Protein AF-A0A969XWT9-F1 (afdb_monomer_lite)

Foldseek 3Di:
DDDDDDDDDDDDDDDPPPPQPADDWDKDWDDDDQWIKMWIWGDDPQKTKIKIWGAGPDADQAQLRFFWKKFWAFPDFDWAWAFKFAPDPKAKAQFDPPLGQDPRRTPQLQKFKAQCCQPPDVGGRIMIGSACVVVVWWLVRTHDDDCRDPPSISHGSAQTETEQNHPQPHPNPHNPHMYMYTMMMTIIGGHDRPDDCVSIHLMWIGGPPDTDHD

Radius of gyration: 22.23 Å; chains: 1; bounding box: 66×71×57 Å

pLDDT: mean 83.67, std 17.85, range [28.94, 98.69]

Sequence (214 aa):
MRKLTVCMLAGTLGVLIAAGMAQADLSWSFAQDTLAARATFGIEGTMLRVTLTNTSSFPVVRPEEVLTGVYFQMPNVTLTPVRAVLAGESFVWFPKVGTGVDSSGQIGGEYAYRSDLSGAFGDPSHGISAVGMNNWFGPTDRFPGGDLQPPASPNGIGYGLISYSDNTGNAQVSGKVPLVQNSVTFYLDGMPQGYDLSGILGVKFNYTSDICPY

Structure (mmCIF, N/CA/C/O backbone):
data_AF-A0A969XWT9-F1
#
_entry.id   AF-A0A969XWT9-F1
#
loop_
_atom_site.group_PDB
_atom_site.id
_atom_site.type_symbol
_atom_site.label_atom_id
_atom_site.label_alt_id
_atom_site.label_comp_id
_atom_site.label_asym_id
_atom_site.label_entity_id
_atom_site.label_seq_id
_atom_site.pdbx_PDB_ins_code
_atom_site.Cartn_x
_atom_site.Cartn_y
_atom_site.Cartn_z
_atom_site.occupancy
_atom_site.B_iso_or_equiv
_atom_site.auth_seq_id
_atom_site.auth_comp_id
_atom_site.auth_asym_id
_atom_site.auth_atom_id
_atom_site.pdbx_PDB_model_num
ATOM 1 N N . MET A 1 1 ? -50.070 -55.413 36.559 1.00 37.06 1 MET A N 1
ATOM 2 C CA . MET A 1 1 ? -48.846 -55.360 35.726 1.00 37.06 1 MET A CA 1
ATOM 3 C C . MET A 1 1 ? -48.706 -53.947 35.163 1.00 37.06 1 MET A C 1
ATOM 5 O O . MET A 1 1 ? -49.723 -53.353 34.845 1.00 37.06 1 MET A O 1
ATOM 9 N N . ARG A 1 2 ? -47.466 -53.429 35.140 1.00 39.28 2 ARG A N 1
ATOM 10 C CA . ARG A 1 2 ? -46.944 -52.144 34.600 1.00 39.28 2 ARG A CA 1
ATOM 11 C C . ARG A 1 2 ? -47.705 -51.584 33.373 1.00 39.28 2 ARG A C 1
ATOM 13 O O . ARG A 1 2 ? -48.169 -52.373 32.562 1.00 39.28 2 ARG A O 1
ATOM 20 N N . LYS A 1 3 ? -47.765 -50.263 33.129 1.00 30.28 3 LYS A N 1
ATOM 21 C CA . LYS A 1 3 ? -46.622 -49.361 32.835 1.00 30.28 3 LYS A CA 1
ATOM 22 C C . LYS A 1 3 ? -46.910 -47.878 33.162 1.00 30.28 3 LYS A C 1
ATOM 24 O O . LYS A 1 3 ? -47.977 -47.376 32.836 1.00 30.28 3 LYS A O 1
ATOM 29 N N . LEU A 1 4 ? -45.910 -47.194 33.737 1.00 38.97 4 LEU A N 1
ATOM 30 C CA . LEU A 1 4 ? -45.763 -45.730 33.725 1.00 38.97 4 LEU A CA 1
ATOM 31 C C . LEU A 1 4 ? -45.376 -45.254 32.316 1.00 38.97 4 LEU A C 1
ATOM 33 O O . LEU A 1 4 ? -44.595 -45.925 31.638 1.00 38.97 4 LEU A O 1
ATOM 37 N N . THR A 1 5 ? -45.804 -44.055 31.922 1.00 34.12 5 THR A N 1
ATOM 38 C CA . THR A 1 5 ? -45.101 -43.247 30.912 1.00 34.12 5 THR A CA 1
ATOM 39 C C . THR A 1 5 ? -45.229 -41.768 31.277 1.00 34.12 5 THR A C 1
ATOM 41 O O . THR A 1 5 ? -46.324 -41.221 31.331 1.00 34.12 5 THR A O 1
ATOM 44 N N . VAL A 1 6 ? -44.079 -41.165 31.579 1.00 40.00 6 VAL A N 1
ATOM 45 C CA . VAL A 1 6 ? -43.840 -39.723 31.701 1.00 40.00 6 VAL A CA 1
ATOM 46 C C . VAL A 1 6 ? -43.397 -39.236 30.321 1.00 40.00 6 VAL A C 1
ATOM 48 O O . VAL A 1 6 ? -42.547 -39.886 29.716 1.00 40.00 6 VAL A O 1
ATOM 51 N N . CYS A 1 7 ? -43.904 -38.098 29.845 1.00 28.94 7 CYS A N 1
ATOM 52 C CA . CYS A 1 7 ? -43.308 -37.380 28.716 1.00 28.94 7 CYS A CA 1
ATOM 53 C C . CYS A 1 7 ? -42.996 -35.937 29.125 1.00 28.94 7 CYS A C 1
ATOM 55 O O . CYS A 1 7 ? -43.872 -35.189 29.553 1.00 28.94 7 CYS A O 1
ATOM 57 N N . MET A 1 8 ? -41.708 -35.609 29.025 1.00 34.69 8 MET A N 1
ATOM 58 C CA . MET A 1 8 ? -41.078 -34.322 29.310 1.00 34.69 8 MET A CA 1
ATOM 59 C C . MET A 1 8 ? -41.549 -33.235 28.333 1.00 34.69 8 MET A C 1
ATOM 61 O O . MET A 1 8 ? -41.634 -33.481 27.132 1.00 34.69 8 MET A O 1
ATOM 65 N N . LEU A 1 9 ? -41.761 -32.016 28.835 1.00 34.84 9 LEU A N 1
ATOM 66 C CA . LEU A 1 9 ? -41.787 -30.807 28.010 1.00 34.84 9 LEU A CA 1
ATOM 67 C C . LEU A 1 9 ? -40.332 -30.391 27.731 1.00 34.84 9 LEU A C 1
ATOM 69 O O . LEU A 1 9 ? -39.616 -29.994 28.648 1.00 34.84 9 LEU A O 1
ATOM 73 N N . ALA A 1 10 ? -39.884 -30.504 26.481 1.00 43.41 10 ALA A N 1
ATOM 74 C CA . ALA A 1 10 ? -38.594 -29.981 26.041 1.00 43.41 10 ALA A CA 1
ATOM 75 C C . ALA A 1 10 ? -38.730 -28.483 25.716 1.00 43.41 10 ALA A C 1
ATOM 77 O O . ALA A 1 10 ? -39.462 -28.110 24.802 1.00 43.41 10 ALA A O 1
ATOM 78 N N . GLY A 1 11 ? -38.036 -27.624 26.467 1.00 41.50 11 GLY A N 1
ATOM 79 C CA . GLY A 1 11 ? -37.880 -26.209 26.134 1.00 41.50 11 GLY A CA 1
ATOM 80 C C . GLY A 1 11 ? -36.807 -26.038 25.061 1.00 41.50 11 GLY A C 1
ATOM 81 O O . GLY A 1 11 ? -35.634 -26.309 25.306 1.00 41.50 11 GLY A O 1
ATOM 82 N N . THR A 1 12 ? -37.195 -25.604 23.864 1.00 44.59 12 THR A N 1
ATOM 83 C CA . THR A 1 12 ? -36.259 -25.242 22.794 1.00 44.59 12 THR A CA 1
ATOM 84 C C . THR A 1 12 ? -35.627 -23.883 23.088 1.00 44.59 12 THR A C 1
ATOM 86 O O . THR A 1 12 ? -36.302 -22.855 23.046 1.00 44.59 12 THR A O 1
ATOM 89 N N . LEU A 1 13 ? -34.323 -23.886 23.369 1.00 44.81 13 LEU A N 1
ATOM 90 C CA . LEU A 1 13 ? -33.475 -22.699 23.417 1.00 44.81 13 LEU A CA 1
ATOM 91 C C . LEU A 1 13 ? -33.293 -22.178 21.981 1.00 44.81 13 LEU A C 1
ATOM 93 O O . LEU A 1 13 ? -32.615 -22.806 21.170 1.00 44.81 13 LEU A O 1
ATOM 97 N N . GLY A 1 14 ? -33.945 -21.06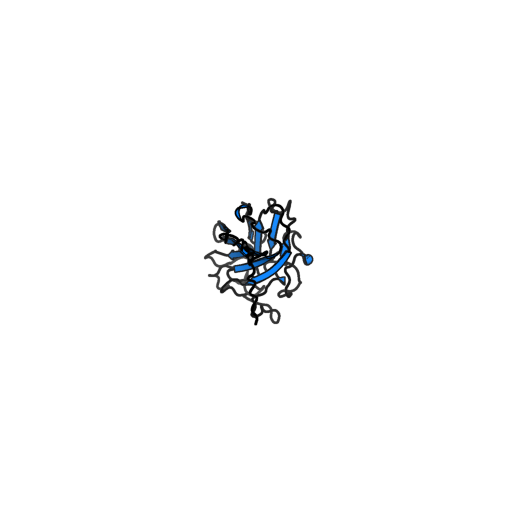5 21.644 1.00 42.47 14 GLY A N 1
ATOM 98 C CA . GLY A 1 14 ? -33.774 -20.404 20.353 1.00 42.47 14 GLY A CA 1
ATOM 99 C C . GLY A 1 14 ? -32.391 -19.764 20.262 1.00 42.47 14 GLY A C 1
ATOM 100 O O . GLY A 1 14 ? -32.116 -18.782 20.947 1.00 42.47 14 GLY A O 1
ATOM 101 N N . VAL A 1 15 ? -31.517 -20.314 19.420 1.00 52.47 15 VAL A N 1
ATOM 102 C CA . VAL A 1 15 ? -30.254 -19.671 19.042 1.00 52.47 15 VAL A CA 1
ATOM 103 C C . VAL A 1 15 ? -30.586 -18.532 18.076 1.00 52.47 15 VAL A C 1
ATOM 105 O O . VAL A 1 15 ? -30.972 -18.771 16.933 1.00 52.47 15 VAL A O 1
ATOM 108 N N . LEU A 1 16 ? -30.453 -17.287 18.536 1.00 43.22 16 LEU A N 1
ATOM 109 C CA . LEU A 1 16 ? -30.397 -16.111 17.668 1.00 43.22 16 LEU A CA 1
ATOM 110 C C . LEU A 1 16 ? -29.060 -16.144 16.922 1.00 43.22 16 LEU A C 1
ATOM 112 O O . LEU A 1 16 ? -28.032 -15.719 17.444 1.00 43.22 16 LEU A O 1
ATOM 116 N N . ILE A 1 17 ? -29.065 -16.673 15.701 1.00 51.84 17 ILE A N 1
ATOM 117 C CA . ILE A 1 17 ? -27.955 -16.475 14.770 1.00 51.84 17 ILE A CA 1
ATOM 118 C C . ILE A 1 17 ? -28.082 -15.034 14.274 1.00 51.84 17 ILE A C 1
ATOM 120 O O . ILE A 1 17 ? -28.906 -14.739 13.409 1.00 51.84 17 ILE A O 1
ATOM 124 N N . ALA A 1 18 ? -27.302 -14.119 14.851 1.00 51.22 18 ALA A N 1
ATOM 125 C CA . ALA A 1 18 ? -27.109 -12.799 14.270 1.00 51.22 18 ALA A CA 1
ATOM 126 C C . ALA A 1 18 ? -26.327 -12.982 12.963 1.00 51.22 18 ALA A C 1
ATOM 128 O O . ALA A 1 18 ? -25.100 -13.064 12.963 1.00 51.22 18 ALA A O 1
ATOM 129 N N . ALA A 1 19 ? -27.040 -13.110 11.845 1.00 51.56 19 ALA A N 1
ATOM 130 C CA . ALA A 1 19 ? -26.433 -12.976 10.532 1.00 51.56 19 ALA A CA 1
ATOM 131 C C . ALA A 1 19 ? -25.941 -11.527 10.416 1.00 51.56 19 ALA A C 1
ATOM 133 O O . ALA A 1 19 ? -26.744 -10.608 10.259 1.00 51.56 19 ALA A O 1
ATOM 134 N N . GLY A 1 20 ? -24.632 -11.311 10.571 1.00 55.66 20 GLY A N 1
ATOM 135 C CA . GLY A 1 20 ? -24.024 -10.023 10.258 1.00 55.66 20 GLY A CA 1
ATOM 136 C C . GLY A 1 20 ? -24.362 -9.679 8.811 1.00 55.66 20 GLY A C 1
ATOM 137 O O . GLY A 1 20 ? -24.128 -10.491 7.916 1.00 55.66 20 GLY A O 1
ATOM 138 N N . MET A 1 21 ? -24.982 -8.523 8.583 1.00 58.44 21 MET A N 1
ATOM 139 C CA . MET A 1 21 ? -25.271 -8.062 7.229 1.00 58.44 21 MET A CA 1
ATOM 140 C C . MET A 1 21 ? -23.938 -7.908 6.492 1.00 58.44 21 MET A C 1
ATOM 142 O O . MET A 1 21 ? -23.038 -7.232 6.985 1.00 58.44 21 MET A O 1
ATOM 146 N N . ALA A 1 22 ? -23.795 -8.565 5.340 1.00 68.62 22 ALA A N 1
ATOM 147 C CA . ALA A 1 22 ? -22.627 -8.384 4.491 1.00 68.62 22 ALA A CA 1
ATOM 148 C C . ALA A 1 22 ? -22.601 -6.926 4.020 1.00 68.62 22 ALA A C 1
ATOM 150 O O . ALA A 1 22 ? -23.526 -6.469 3.346 1.00 68.62 22 ALA A O 1
ATOM 151 N N . GLN A 1 23 ? -21.570 -6.190 4.419 1.00 82.69 23 GLN A N 1
ATOM 152 C CA . GLN A 1 23 ? -21.377 -4.819 3.981 1.00 82.69 23 GLN A CA 1
ATOM 153 C C . GLN A 1 23 ? -20.693 -4.813 2.613 1.00 82.69 23 GLN A C 1
ATOM 155 O O . GLN A 1 23 ? -19.798 -5.619 2.365 1.00 82.69 23 GLN A O 1
ATOM 160 N N . ALA A 1 24 ? -21.118 -3.914 1.723 1.00 89.62 24 ALA A N 1
ATOM 161 C CA . ALA A 1 24 ? -20.444 -3.717 0.448 1.00 89.62 24 ALA A CA 1
ATOM 162 C C . ALA A 1 24 ? -19.038 -3.136 0.658 1.00 89.62 24 ALA A C 1
ATOM 164 O O . ALA A 1 24 ? -18.811 -2.347 1.581 1.00 89.62 24 ALA A O 1
ATOM 165 N N . ASP A 1 25 ? -18.119 -3.507 -0.231 1.00 95.94 25 ASP A N 1
ATOM 166 C CA . ASP A 1 25 ? -16.787 -2.919 -0.268 1.00 95.94 25 ASP A CA 1
ATOM 167 C C . ASP A 1 25 ? -16.875 -1.420 -0.613 1.00 95.94 25 ASP A C 1
ATOM 169 O O . ASP A 1 25 ? -17.667 -0.999 -1.461 1.00 95.94 25 ASP A O 1
ATOM 173 N N . LEU A 1 26 ? -16.037 -0.613 0.038 1.00 97.25 26 LEU A N 1
ATOM 174 C CA . LEU A 1 26 ? -15.907 0.821 -0.208 1.00 97.25 26 LEU A CA 1
ATOM 175 C C . LEU A 1 26 ? -14.698 1.084 -1.105 1.00 97.25 26 LEU A C 1
ATOM 177 O O . LEU A 1 26 ? -13.585 0.687 -0.770 1.00 97.25 26 LEU A O 1
ATOM 181 N N . SER A 1 27 ? -14.882 1.804 -2.210 1.00 97.81 27 SER A N 1
ATOM 182 C CA . SER A 1 27 ? -13.791 2.133 -3.134 1.00 97.81 27 SER A CA 1
ATOM 183 C C . SER A 1 27 ? -13.540 3.633 -3.239 1.00 97.81 27 SER A C 1
ATOM 185 O O . SER A 1 27 ? -14.465 4.423 -3.402 1.00 97.81 27 SER A O 1
ATOM 187 N N . TRP A 1 28 ? -12.260 3.995 -3.259 1.00 98.06 28 TRP A N 1
ATOM 188 C CA . TRP A 1 28 ? -11.753 5.335 -3.543 1.00 98.06 28 TRP A CA 1
ATOM 189 C C . TRP A 1 28 ? -10.847 5.272 -4.765 1.00 98.06 28 TRP A C 1
ATOM 191 O O . TRP A 1 28 ? -10.073 4.325 -4.898 1.00 98.06 28 TRP A O 1
ATOM 201 N N . SER A 1 29 ? -10.946 6.249 -5.664 1.00 97.19 29 SER A N 1
ATOM 202 C CA . SER A 1 29 ? -10.149 6.286 -6.896 1.00 97.19 29 SER A CA 1
ATOM 203 C C . SER A 1 29 ? -9.476 7.641 -7.081 1.00 97.19 29 SER A C 1
ATOM 205 O O . SER A 1 29 ? -10.031 8.669 -6.705 1.00 97.19 29 SER A O 1
ATOM 207 N N . PHE A 1 30 ? -8.296 7.612 -7.688 1.00 94.00 30 PHE A N 1
ATOM 208 C CA . PHE A 1 30 ? -7.488 8.757 -8.085 1.00 94.00 30 PHE A CA 1
ATOM 209 C C . PHE A 1 30 ? -7.199 8.660 -9.580 1.00 94.00 30 PHE A C 1
ATOM 211 O O . PHE A 1 30 ? -6.901 7.571 -10.074 1.00 94.00 30 PHE A O 1
ATOM 218 N N . ALA A 1 31 ? -7.234 9.789 -10.285 1.00 94.81 31 ALA A N 1
ATOM 219 C CA . ALA A 1 31 ? -6.700 9.903 -11.637 1.00 94.81 31 ALA A CA 1
ATOM 220 C C . ALA A 1 31 ? -6.190 11.327 -11.893 1.00 94.81 31 ALA A C 1
ATOM 222 O O . ALA A 1 31 ? -6.909 12.297 -11.645 1.00 94.81 31 ALA A O 1
ATOM 223 N N . GLN A 1 32 ? -4.970 11.439 -12.410 1.00 92.06 32 GLN A N 1
ATOM 224 C CA . GLN A 1 32 ? -4.354 12.687 -12.852 1.00 92.06 32 GLN A CA 1
ATOM 225 C C . GLN A 1 32 ? -3.319 12.375 -13.930 1.00 92.06 32 GLN A C 1
ATOM 227 O O . GLN A 1 32 ? -2.425 11.564 -13.706 1.00 92.06 32 GLN A O 1
ATOM 232 N N . ASP A 1 33 ? -3.421 13.034 -15.083 1.00 91.56 33 ASP A N 1
ATOM 233 C CA . ASP A 1 33 ? -2.539 12.805 -16.230 1.00 91.56 33 ASP A CA 1
ATOM 234 C C . ASP A 1 33 ? -2.420 11.306 -16.575 1.00 91.56 33 ASP A C 1
ATOM 236 O O . ASP A 1 33 ? -3.399 10.683 -16.993 1.00 91.56 33 ASP A O 1
ATOM 240 N N . THR A 1 34 ? -1.236 10.717 -16.396 1.00 90.94 34 THR A N 1
ATOM 241 C CA . THR A 1 34 ? -0.949 9.296 -16.643 1.00 90.94 34 THR A CA 1
ATOM 242 C C . THR A 1 34 ? -1.041 8.427 -15.389 1.00 90.94 34 THR A C 1
ATOM 244 O O . THR A 1 34 ? -0.868 7.211 -15.473 1.00 90.94 34 THR A O 1
ATOM 247 N N . LEU A 1 35 ? -1.311 9.015 -14.227 1.00 93.88 35 LEU A N 1
ATOM 248 C CA . LEU A 1 35 ? -1.393 8.329 -12.944 1.00 93.88 35 LEU A CA 1
ATOM 249 C C . LEU A 1 35 ? -2.850 7.997 -12.631 1.00 93.88 35 LEU A C 1
ATOM 251 O O . LEU A 1 35 ? -3.722 8.861 -12.699 1.00 93.88 35 LEU A O 1
ATOM 255 N N . ALA A 1 36 ? -3.126 6.756 -12.238 1.00 96.19 36 ALA A N 1
ATOM 256 C CA . ALA A 1 36 ? -4.436 6.387 -11.722 1.00 96.19 36 ALA A CA 1
ATOM 257 C C . ALA A 1 36 ? -4.331 5.238 -10.721 1.00 96.19 36 ALA A C 1
ATOM 259 O O . ALA A 1 36 ? -3.594 4.275 -10.927 1.00 96.19 36 ALA A O 1
ATOM 260 N N . ALA A 1 37 ? -5.074 5.346 -9.626 1.00 97.62 37 ALA A N 1
ATOM 261 C CA . ALA A 1 37 ? -5.060 4.370 -8.550 1.00 97.62 37 ALA A CA 1
ATOM 262 C C . ALA A 1 37 ? -6.459 4.141 -7.987 1.00 97.62 37 ALA A C 1
ATOM 264 O O . ALA A 1 37 ? -7.337 4.999 -8.070 1.00 97.62 37 ALA A O 1
ATOM 265 N N . ARG A 1 38 ? -6.645 2.986 -7.353 1.00 98.38 38 ARG A N 1
ATOM 266 C CA . ARG A 1 38 ? -7.844 2.658 -6.589 1.00 98.38 38 ARG A CA 1
ATOM 267 C C . ARG A 1 38 ? -7.476 1.923 -5.312 1.00 98.38 38 ARG A C 1
ATOM 269 O O . ARG A 1 38 ? -6.659 1.007 -5.339 1.00 98.38 38 ARG A O 1
ATOM 276 N N . ALA A 1 39 ? -8.129 2.293 -4.219 1.00 98.56 39 ALA A N 1
ATOM 277 C CA . ALA A 1 39 ? -8.114 1.565 -2.960 1.00 98.56 39 ALA A CA 1
ATOM 278 C C . ALA A 1 39 ? -9.522 1.037 -2.695 1.00 98.56 39 ALA A C 1
ATOM 280 O O . ALA A 1 39 ? -10.486 1.801 -2.731 1.00 98.56 39 ALA A O 1
ATOM 281 N N . THR A 1 40 ? -9.646 -0.266 -2.462 1.00 98.56 40 THR A N 1
ATOM 282 C CA . THR A 1 40 ? -10.913 -0.911 -2.100 1.00 98.56 40 THR A CA 1
ATOM 283 C C . THR A 1 40 ? -10.797 -1.506 -0.708 1.00 98.56 40 THR A C 1
ATOM 285 O O . THR A 1 40 ? -9.882 -2.282 -0.445 1.00 98.56 40 THR A O 1
ATOM 288 N N . PHE A 1 41 ? -11.719 -1.130 0.165 1.00 98.44 41 PHE A N 1
ATOM 289 C CA . PHE A 1 41 ? -11.799 -1.548 1.552 1.00 98.44 41 PHE A CA 1
ATOM 290 C C . PHE A 1 41 ? -12.961 -2.524 1.707 1.00 98.44 41 PHE A C 1
ATOM 292 O O . PHE A 1 41 ? -14.059 -2.259 1.225 1.00 98.44 41 PHE A O 1
ATOM 299 N N . GLY A 1 42 ? -12.723 -3.632 2.393 1.00 97.12 42 GLY A N 1
ATOM 300 C CA . GLY A 1 42 ? -13.727 -4.640 2.715 1.00 97.12 42 GLY A CA 1
ATOM 301 C C . GLY A 1 42 ? -13.472 -5.221 4.100 1.00 97.12 42 GLY A C 1
ATOM 302 O O . GLY A 1 42 ? -12.381 -5.067 4.649 1.00 97.12 42 GLY A O 1
ATOM 303 N N . ILE A 1 43 ? -14.462 -5.907 4.665 1.00 95.44 43 ILE A N 1
ATOM 304 C CA . ILE A 1 43 ? -14.311 -6.622 5.938 1.00 95.44 43 ILE A CA 1
ATOM 305 C C . ILE A 1 43 ? -14.472 -8.121 5.688 1.00 95.44 43 ILE A C 1
ATOM 307 O O . ILE A 1 43 ? -15.431 -8.557 5.052 1.00 95.44 43 ILE A O 1
ATOM 311 N N . GLU A 1 44 ? -13.531 -8.911 6.199 1.00 92.94 44 GLU A N 1
ATOM 312 C CA . GLU A 1 44 ? -13.569 -10.373 6.185 1.00 92.94 44 GLU A CA 1
ATOM 313 C C . GLU A 1 44 ? -13.349 -10.897 7.609 1.00 92.94 44 GLU A C 1
ATOM 315 O O . GLU A 1 44 ? -12.230 -10.919 8.122 1.00 92.94 44 GLU A O 1
ATOM 320 N N . GLY A 1 45 ? -14.436 -11.280 8.284 1.00 91.69 45 GLY A N 1
ATOM 321 C CA . GLY A 1 45 ? -14.384 -11.610 9.709 1.00 91.69 45 GLY A CA 1
ATOM 322 C C . GLY A 1 45 ? -13.964 -10.391 10.533 1.00 91.69 45 GLY A C 1
ATOM 323 O O . GLY A 1 45 ? -14.688 -9.401 10.578 1.00 91.69 45 GLY A O 1
ATOM 324 N N . THR A 1 46 ? -12.797 -10.469 11.173 1.00 94.31 46 THR A N 1
ATOM 325 C CA . THR A 1 46 ? -12.172 -9.375 11.940 1.00 94.31 46 THR A CA 1
ATOM 326 C C . THR A 1 46 ? -11.093 -8.631 11.149 1.00 94.31 46 THR A C 1
ATOM 328 O O . THR A 1 46 ? -10.454 -7.726 11.683 1.00 94.31 46 THR A O 1
ATOM 331 N N . MET A 1 47 ? -10.877 -8.983 9.879 1.00 96.69 47 MET A N 1
ATOM 332 C CA . MET A 1 47 ? -9.840 -8.371 9.054 1.00 96.69 47 MET A CA 1
ATOM 333 C C . MET A 1 47 ? -10.406 -7.245 8.194 1.00 96.69 47 MET A C 1
ATOM 335 O O . MET A 1 47 ? -11.375 -7.436 7.457 1.00 96.69 47 MET A O 1
ATOM 339 N N . LEU A 1 48 ? -9.741 -6.094 8.219 1.00 97.81 48 LEU A N 1
ATOM 340 C CA . LEU A 1 48 ? -9.821 -5.105 7.157 1.00 97.81 48 LEU A CA 1
ATOM 341 C C . LEU A 1 48 ? -9.007 -5.619 5.968 1.00 97.81 48 LEU A C 1
ATOM 343 O O . LEU A 1 48 ? -7.792 -5.820 6.062 1.00 97.81 48 LEU A O 1
ATOM 347 N N . ARG A 1 49 ? -9.685 -5.810 4.841 1.00 98.19 49 ARG A N 1
ATOM 348 C CA . ARG A 1 49 ? -9.081 -6.094 3.542 1.00 98.19 49 ARG A CA 1
ATOM 349 C C . ARG A 1 49 ? -8.905 -4.777 2.795 1.00 98.19 49 ARG A C 1
ATOM 351 O O . ARG A 1 49 ? -9.893 -4.109 2.506 1.00 98.19 49 ARG A O 1
ATOM 358 N N . VAL A 1 50 ? -7.669 -4.426 2.448 1.00 98.69 50 VAL A N 1
ATOM 359 C CA . VAL A 1 50 ? -7.351 -3.245 1.629 1.00 98.69 50 VAL A CA 1
ATOM 360 C C . VAL A 1 50 ? -6.721 -3.714 0.327 1.00 98.69 50 VAL A C 1
ATOM 362 O O . VAL A 1 50 ? -5.638 -4.283 0.337 1.00 98.69 50 VAL A O 1
ATOM 365 N N . THR A 1 51 ? -7.383 -3.489 -0.802 1.00 98.62 51 THR A N 1
ATOM 366 C CA . THR A 1 51 ? -6.831 -3.787 -2.130 1.00 98.62 51 THR A CA 1
ATOM 367 C C . THR A 1 51 ? -6.378 -2.493 -2.783 1.00 98.62 51 THR A C 1
ATOM 369 O O . THR A 1 51 ? -7.213 -1.641 -3.090 1.00 98.62 51 THR A O 1
ATOM 372 N N . LEU A 1 52 ? -5.070 -2.347 -2.987 1.00 98.62 52 LEU A N 1
ATOM 373 C CA . LEU A 1 52 ? -4.478 -1.233 -3.721 1.00 98.62 52 LEU A CA 1
ATOM 374 C C . LEU A 1 52 ? -4.239 -1.665 -5.166 1.00 98.62 52 LEU A C 1
ATOM 376 O O . LEU A 1 52 ? -3.660 -2.724 -5.410 1.00 98.62 52 LEU A O 1
ATOM 380 N N . THR A 1 53 ? -4.689 -0.863 -6.122 1.00 98.19 53 THR A N 1
ATOM 381 C CA . THR A 1 53 ? -4.574 -1.142 -7.557 1.00 98.19 53 THR A CA 1
ATOM 382 C C . THR A 1 53 ? -4.039 0.088 -8.281 1.00 98.19 53 THR A C 1
ATOM 384 O O . THR A 1 53 ? -4.568 1.181 -8.085 1.00 98.19 53 THR A O 1
ATOM 387 N N . ASN A 1 54 ? -3.050 -0.088 -9.158 1.00 96.31 54 ASN A N 1
ATOM 388 C CA . ASN A 1 54 ? -2.697 0.907 -10.170 1.00 96.31 54 ASN A CA 1
ATOM 389 C C . ASN A 1 54 ? -3.633 0.714 -11.372 1.00 96.31 54 ASN A C 1
ATOM 391 O O . ASN A 1 54 ? -3.538 -0.272 -12.102 1.00 96.31 54 ASN A O 1
ATOM 395 N N . THR A 1 55 ? -4.581 1.635 -11.531 1.00 96.19 55 THR A N 1
ATOM 396 C CA . THR A 1 55 ? -5.623 1.580 -12.566 1.00 96.19 55 THR A CA 1
ATOM 397 C C . THR A 1 55 ? -5.252 2.370 -13.816 1.00 96.19 55 THR A C 1
ATOM 399 O O . THR A 1 55 ? -6.108 2.566 -14.679 1.00 96.19 55 THR A O 1
ATOM 402 N N . SER A 1 56 ? -4.014 2.862 -13.916 1.00 93.94 56 SER A N 1
ATOM 403 C CA . SER A 1 56 ? -3.561 3.571 -15.107 1.00 93.94 56 SER A CA 1
ATOM 404 C C . SER A 1 56 ? -3.582 2.654 -16.330 1.00 93.94 56 SER A C 1
ATOM 406 O O . SER A 1 56 ? -3.334 1.455 -16.233 1.00 93.94 56 SER A O 1
ATOM 408 N N . SER A 1 57 ? -3.876 3.228 -17.494 1.00 91.56 57 SER A N 1
ATOM 409 C CA . SER A 1 57 ? -3.703 2.575 -18.796 1.00 91.56 57 SER A CA 1
ATOM 410 C C . SER A 1 57 ? -2.365 2.923 -19.458 1.00 91.56 57 SER A C 1
ATOM 412 O O . SER A 1 57 ? -2.124 2.534 -20.599 1.00 91.56 57 SER A O 1
ATOM 414 N N . PHE A 1 58 ? -1.524 3.715 -18.790 1.00 90.00 58 PHE A N 1
ATOM 415 C CA . PHE A 1 58 ? -0.244 4.183 -19.312 1.00 90.00 58 PHE A CA 1
ATOM 416 C C . PHE A 1 58 ? 0.908 3.367 -18.720 1.00 90.00 58 PHE A C 1
ATOM 418 O O . PHE A 1 58 ? 0.828 2.955 -17.558 1.00 90.00 58 PHE A O 1
ATOM 425 N N . PRO A 1 59 ? 1.975 3.114 -19.496 1.00 87.50 59 PRO A N 1
ATOM 426 C CA . PRO A 1 59 ? 3.175 2.480 -18.968 1.00 87.50 59 PRO A CA 1
ATOM 427 C C . PRO A 1 59 ? 3.857 3.402 -17.954 1.00 87.50 59 PRO A C 1
ATOM 429 O O . PRO A 1 59 ? 3.872 4.622 -18.137 1.00 87.50 59 PRO A O 1
ATOM 432 N N . VAL A 1 60 ? 4.455 2.815 -16.920 1.00 87.44 60 VAL A N 1
ATOM 433 C CA . VAL A 1 60 ? 5.291 3.543 -15.969 1.00 87.44 60 VAL A CA 1
ATOM 434 C C . VAL A 1 60 ? 6.661 3.733 -16.611 1.00 87.44 60 VAL A C 1
ATOM 436 O O . VAL A 1 60 ? 7.377 2.779 -16.916 1.00 87.44 60 VAL A O 1
ATOM 439 N N . VAL A 1 61 ? 7.019 4.987 -16.875 1.00 85.19 61 VAL A N 1
ATOM 440 C CA . VAL A 1 61 ? 8.260 5.355 -17.563 1.00 85.19 61 VAL A CA 1
ATOM 441 C C . VAL A 1 61 ? 9.270 6.022 -16.643 1.00 85.19 61 VAL A C 1
ATOM 443 O O . VAL A 1 61 ? 10.449 6.092 -16.993 1.00 85.19 61 VAL A O 1
ATOM 446 N N . ARG A 1 62 ? 8.839 6.478 -15.465 1.00 85.69 62 ARG A N 1
ATOM 447 C CA . ARG A 1 62 ? 9.700 7.126 -14.473 1.00 85.69 62 ARG A CA 1
ATOM 448 C C . ARG A 1 62 ? 9.414 6.598 -13.065 1.00 85.69 62 ARG A C 1
ATOM 450 O O . ARG A 1 62 ? 8.287 6.183 -12.799 1.00 85.69 62 ARG A O 1
ATOM 457 N N . PRO A 1 63 ? 10.406 6.597 -12.154 1.00 85.62 63 PRO A N 1
ATOM 458 C CA . PRO A 1 63 ? 10.204 6.140 -10.785 1.00 85.62 63 PRO A CA 1
ATOM 459 C C . PRO A 1 63 ? 8.999 6.795 -10.110 1.00 85.62 63 PRO A C 1
ATOM 461 O O . PRO A 1 63 ? 8.189 6.062 -9.560 1.00 85.62 63 PRO A O 1
ATOM 464 N N . GLU A 1 64 ? 8.837 8.121 -10.221 1.00 86.75 64 GLU A N 1
ATOM 465 C CA . GLU A 1 64 ? 7.735 8.935 -9.665 1.00 86.75 64 GLU A CA 1
ATOM 466 C C . GLU A 1 64 ? 6.329 8.549 -10.132 1.00 86.75 64 GLU A C 1
ATOM 468 O O . GLU A 1 64 ? 5.355 9.076 -9.616 1.00 86.75 64 GLU A O 1
ATOM 473 N N . GLU A 1 65 ? 6.193 7.599 -11.054 1.00 90.38 65 GLU A N 1
ATOM 474 C CA . GLU A 1 65 ? 4.902 7.087 -11.524 1.00 90.38 65 GLU A CA 1
ATOM 475 C C . GLU A 1 65 ? 4.571 5.704 -10.932 1.00 90.38 65 GLU A C 1
ATOM 477 O O . GLU A 1 65 ? 3.507 5.141 -11.194 1.00 90.38 65 GLU A O 1
ATOM 482 N N . VAL A 1 66 ? 5.453 5.154 -10.090 1.00 92.00 66 VAL A N 1
ATOM 483 C CA . VAL A 1 66 ? 5.210 3.913 -9.347 1.00 92.00 66 VAL A CA 1
ATOM 484 C C . VAL A 1 66 ? 4.320 4.199 -8.138 1.00 92.00 66 VAL A C 1
ATOM 486 O O . VAL A 1 66 ? 4.681 4.988 -7.261 1.00 92.00 66 VAL A O 1
ATOM 489 N N . LEU A 1 67 ? 3.172 3.521 -8.061 1.00 95.31 67 LEU A N 1
ATOM 490 C CA . LEU A 1 67 ? 2.246 3.617 -6.932 1.00 95.31 67 LEU A CA 1
ATOM 491 C C . LEU A 1 67 ? 2.805 2.820 -5.749 1.00 95.31 67 LEU A C 1
ATOM 493 O O . LEU A 1 67 ? 2.940 1.602 -5.811 1.00 95.31 67 LEU A O 1
ATOM 497 N N . THR A 1 68 ? 3.129 3.491 -4.653 1.00 94.75 68 THR A N 1
ATOM 498 C CA . THR A 1 68 ? 3.868 2.886 -3.533 1.00 94.75 68 THR A CA 1
ATOM 499 C C . THR A 1 68 ? 3.070 2.782 -2.242 1.00 94.75 68 THR A C 1
ATOM 501 O O . THR A 1 68 ? 3.482 2.041 -1.351 1.00 94.75 68 THR A O 1
ATOM 504 N N . GLY A 1 69 ? 1.931 3.467 -2.121 1.00 94.88 69 GLY A N 1
ATOM 505 C CA . GLY A 1 69 ? 1.154 3.401 -0.889 1.00 94.88 69 GLY A CA 1
ATOM 506 C C . GLY A 1 69 ? -0.237 4.010 -0.953 1.00 94.88 69 GLY A C 1
ATOM 507 O O . GLY A 1 69 ? -0.622 4.668 -1.923 1.00 94.88 69 GLY A O 1
ATOM 508 N N . VAL A 1 70 ? -0.975 3.783 0.130 1.00 96.62 70 VAL A N 1
ATOM 509 C CA . VAL A 1 70 ? -2.296 4.352 0.402 1.00 96.62 70 VAL A CA 1
ATOM 510 C C . VAL A 1 70 ? -2.381 4.785 1.862 1.00 96.62 70 VAL A C 1
ATOM 512 O O . VAL A 1 70 ? -1.930 4.073 2.758 1.00 96.62 70 VAL A O 1
ATOM 515 N N . TYR A 1 71 ? -2.982 5.946 2.096 1.00 95.12 71 TYR A N 1
ATOM 516 C CA . TYR A 1 71 ? -3.124 6.584 3.405 1.00 95.12 71 TYR A CA 1
ATOM 517 C C . TYR A 1 71 ? -4.574 6.973 3.578 1.00 95.12 71 TYR A C 1
ATOM 519 O O . TYR A 1 71 ? -5.222 7.360 2.609 1.00 95.12 71 TYR A O 1
ATOM 527 N N . PHE A 1 72 ? -5.097 6.847 4.786 1.00 95.56 72 PHE A N 1
ATOM 528 C CA . PHE A 1 72 ? -6.512 7.069 5.032 1.00 95.56 72 PHE A CA 1
ATOM 529 C C . PHE A 1 72 ? -6.763 7.437 6.487 1.00 95.56 72 PHE A C 1
ATOM 531 O O . PHE A 1 72 ? -5.949 7.186 7.377 1.00 95.56 72 PHE A O 1
ATOM 538 N N . GLN A 1 73 ? -7.907 8.061 6.721 1.00 94.75 73 GLN A N 1
ATOM 539 C CA . GLN A 1 73 ? -8.427 8.336 8.047 1.00 94.75 73 GLN A CA 1
ATOM 540 C C . GLN A 1 73 ? -9.428 7.256 8.420 1.00 94.75 73 GLN A C 1
ATOM 542 O O . GLN A 1 73 ? -10.270 6.868 7.615 1.00 94.75 73 GLN A O 1
ATOM 547 N N . MET A 1 74 ? -9.324 6.783 9.653 1.00 91.94 74 MET A N 1
ATOM 548 C CA . MET A 1 74 ? -10.234 5.818 10.245 1.00 91.94 74 MET A CA 1
ATOM 549 C C . MET A 1 74 ? -10.256 6.053 11.765 1.00 91.94 74 MET A C 1
ATOM 551 O O . MET A 1 74 ? -9.190 6.096 12.387 1.00 91.94 74 MET A O 1
ATOM 555 N N . PRO A 1 75 ? -11.428 6.267 12.385 1.00 85.25 75 PRO A N 1
ATOM 556 C CA . PRO A 1 75 ? -11.505 6.599 13.803 1.00 85.25 75 PRO A CA 1
ATOM 557 C C . PRO A 1 75 ? -11.353 5.368 14.706 1.00 85.25 75 PRO A C 1
ATOM 559 O O . PRO A 1 75 ? -12.090 4.399 14.558 1.00 85.25 75 PRO A O 1
ATOM 562 N N . ASN A 1 76 ? -10.482 5.472 15.718 1.00 77.50 76 ASN A N 1
ATOM 563 C CA . ASN A 1 76 ? -10.466 4.636 16.929 1.00 77.50 76 ASN A CA 1
ATOM 564 C C . ASN A 1 76 ? -10.427 3.109 16.708 1.00 77.50 76 ASN A C 1
ATOM 566 O O . ASN A 1 76 ? -11.048 2.364 17.467 1.00 77.50 76 ASN A O 1
ATOM 570 N N . VAL A 1 77 ? -9.683 2.632 15.707 1.00 90.50 77 VAL A N 1
ATOM 571 C CA . VAL A 1 77 ? -9.450 1.196 15.499 1.00 90.50 77 VAL A CA 1
ATOM 572 C C . VAL A 1 77 ? -7.956 0.897 15.549 1.00 90.50 77 VAL A C 1
ATOM 574 O O . VAL A 1 77 ? -7.158 1.497 14.831 1.00 90.50 77 VAL A O 1
ATOM 577 N N . THR A 1 78 ? -7.5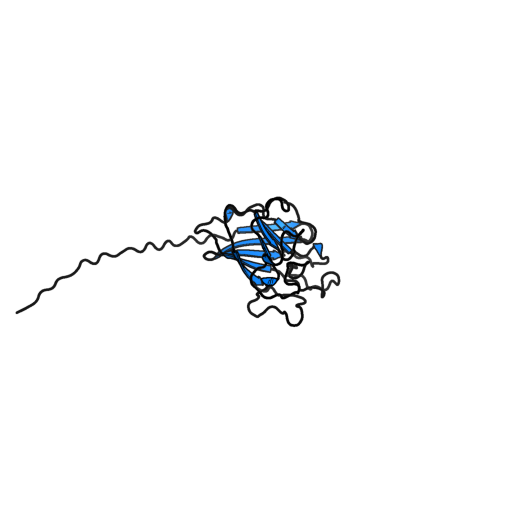74 -0.060 16.391 1.00 92.81 78 THR A N 1
ATOM 578 C CA . THR A 1 78 ? -6.221 -0.617 16.409 1.00 92.81 78 THR A CA 1
ATOM 579 C C . THR A 1 78 ? -6.183 -1.813 15.479 1.00 92.81 78 THR A C 1
ATOM 581 O O . THR A 1 78 ? -6.876 -2.796 15.727 1.00 92.81 78 THR A O 1
ATOM 584 N N . LEU A 1 79 ? -5.365 -1.737 14.430 1.00 96.75 79 LEU A N 1
ATOM 585 C CA . LEU A 1 79 ? -5.170 -2.858 13.520 1.00 96.75 79 LEU A CA 1
ATOM 586 C C . LEU A 1 79 ? -3.758 -3.418 13.603 1.00 96.75 79 LEU A C 1
ATOM 588 O O . LEU A 1 79 ? -2.809 -2.677 13.851 1.00 96.75 79 LEU A O 1
ATOM 592 N N . THR A 1 80 ? -3.629 -4.711 13.327 1.00 97.31 80 THR A N 1
ATOM 593 C CA . THR A 1 80 ? -2.342 -5.411 13.257 1.00 97.31 80 THR A CA 1
ATOM 594 C C . THR A 1 80 ? -2.128 -5.978 11.851 1.00 97.31 80 THR A C 1
ATOM 596 O O . THR A 1 80 ? -3.029 -6.645 11.336 1.00 97.31 80 THR A O 1
ATOM 599 N N . PRO A 1 81 ? -0.968 -5.753 11.206 1.00 98.00 81 PRO A N 1
ATOM 600 C CA . PRO A 1 81 ? -0.679 -6.324 9.894 1.00 98.00 81 PRO A CA 1
ATOM 601 C C . PRO A 1 81 ? -0.566 -7.848 9.967 1.00 98.00 81 PRO A C 1
ATOM 603 O O . PRO A 1 81 ? 0.211 -8.385 10.752 1.00 98.00 81 PRO A O 1
ATOM 606 N N . VAL A 1 82 ? -1.332 -8.548 9.126 1.00 98.00 82 VAL A N 1
ATOM 607 C CA . VAL A 1 82 ? -1.341 -10.021 9.069 1.00 98.00 82 VAL A CA 1
ATOM 608 C C . VAL A 1 82 ? -0.613 -10.528 7.836 1.00 98.00 82 VAL A C 1
ATOM 610 O O . VAL A 1 82 ? 0.238 -11.407 7.938 1.00 98.00 82 VAL A O 1
ATOM 613 N N . ARG A 1 83 ? -0.964 -10.002 6.658 1.00 96.69 83 ARG A N 1
ATOM 614 C CA . ARG A 1 83 ? -0.362 -10.416 5.384 1.00 96.69 83 ARG A CA 1
ATOM 615 C C . ARG A 1 83 ? -0.554 -9.377 4.284 1.00 96.69 83 ARG A C 1
ATOM 617 O O . ARG A 1 83 ? -1.540 -8.639 4.294 1.00 96.69 83 ARG A O 1
ATOM 624 N N . ALA A 1 84 ? 0.345 -9.404 3.305 1.00 97.69 84 ALA A N 1
ATOM 625 C CA . ALA A 1 84 ? 0.191 -8.727 2.023 1.00 97.69 84 ALA A CA 1
ATOM 626 C C . ALA A 1 84 ? 0.429 -9.737 0.900 1.00 97.69 84 ALA A C 1
ATOM 628 O O . ALA A 1 84 ? 1.444 -10.435 0.901 1.00 97.69 84 ALA A O 1
ATOM 629 N N . VAL A 1 85 ? -0.507 -9.826 -0.040 1.00 97.19 85 VAL A N 1
ATOM 630 C CA . VAL A 1 85 ? -0.473 -10.802 -1.134 1.00 97.19 85 VAL A CA 1
ATOM 631 C C . VAL A 1 85 ? -0.776 -10.145 -2.471 1.00 97.19 85 VAL A C 1
ATOM 633 O O . VAL A 1 85 ? -1.568 -9.204 -2.541 1.00 97.19 85 VAL A O 1
ATOM 636 N N . LEU A 1 86 ? -0.183 -10.668 -3.541 1.00 96.94 86 LEU A N 1
ATOM 637 C CA . LEU A 1 86 ? -0.576 -10.330 -4.909 1.00 96.94 86 LEU A CA 1
ATOM 638 C C . LEU A 1 86 ? -2.079 -10.583 -5.110 1.00 96.94 86 LEU A C 1
ATOM 640 O O . LEU A 1 86 ? -2.615 -11.591 -4.645 1.00 96.94 86 LEU A O 1
ATOM 644 N N . ALA A 1 87 ? -2.765 -9.655 -5.780 1.00 94.50 87 ALA A N 1
ATOM 645 C CA . ALA A 1 87 ? -4.205 -9.742 -6.003 1.00 94.50 87 ALA A CA 1
ATOM 646 C C . ALA A 1 87 ? -4.533 -10.246 -7.418 1.00 94.50 87 ALA A C 1
ATOM 648 O O . ALA A 1 87 ? -4.017 -9.727 -8.404 1.00 94.50 87 ALA A O 1
ATOM 649 N N . GLY A 1 88 ? -5.453 -11.208 -7.542 1.00 88.19 88 GLY A N 1
ATOM 650 C CA . GLY A 1 88 ? -5.909 -11.702 -8.847 1.00 88.19 88 GLY A CA 1
ATOM 651 C C . GLY A 1 88 ? -4.760 -12.217 -9.723 1.00 88.19 88 GLY A C 1
ATOM 652 O O . GLY A 1 88 ? -3.952 -13.020 -9.272 1.00 88.19 88 GLY A O 1
ATOM 653 N N . GLU A 1 89 ? -4.691 -11.745 -10.970 1.00 87.25 89 GLU A N 1
ATOM 654 C CA . GLU A 1 89 ? -3.647 -12.109 -11.947 1.00 87.25 89 GLU A CA 1
ATOM 655 C C . GLU A 1 89 ? -2.345 -11.295 -11.799 1.00 87.25 89 GLU A C 1
ATOM 657 O O . GLU A 1 89 ? -1.498 -11.305 -12.691 1.00 87.25 89 GLU A O 1
ATOM 662 N N . SER A 1 90 ? -2.171 -10.559 -10.698 1.00 93.25 90 SER A N 1
ATOM 663 C CA . SER A 1 90 ? -0.946 -9.804 -10.433 1.00 93.25 90 SER A CA 1
ATOM 664 C C . SER A 1 90 ? 0.277 -10.698 -10.264 1.00 93.25 90 SER A C 1
ATOM 666 O O . SER A 1 90 ? 0.218 -11.773 -9.671 1.00 93.25 90 SER A O 1
ATOM 668 N N . PHE A 1 91 ? 1.422 -10.202 -10.725 1.00 90.44 91 PHE A N 1
ATOM 669 C CA . PHE A 1 91 ? 2.711 -10.867 -10.582 1.00 90.44 91 PHE A CA 1
ATOM 670 C C . PHE A 1 91 ? 3.838 -9.851 -10.393 1.00 90.44 91 PHE A C 1
ATOM 672 O O . PHE A 1 91 ? 3.655 -8.647 -10.582 1.00 90.44 91 PHE A O 1
ATOM 679 N N . VAL A 1 92 ? 5.009 -10.349 -10.000 1.00 91.62 92 VAL A N 1
ATOM 680 C CA . VAL A 1 92 ? 6.201 -9.530 -9.776 1.00 91.62 92 VAL A CA 1
ATOM 681 C C . VAL A 1 92 ? 7.112 -9.586 -10.994 1.00 91.62 92 VAL A C 1
ATOM 683 O O . VAL A 1 92 ? 7.590 -10.652 -11.382 1.00 91.62 92 VAL A O 1
ATOM 686 N N . TRP A 1 93 ? 7.383 -8.420 -11.568 1.00 88.88 93 TRP A N 1
ATOM 687 C CA . TRP A 1 93 ? 8.439 -8.220 -12.549 1.00 88.88 93 TRP A CA 1
ATOM 688 C C . TRP A 1 93 ? 9.796 -8.131 -11.861 1.00 88.88 93 TRP A C 1
ATOM 690 O O . TRP A 1 93 ? 9.904 -7.588 -10.767 1.00 88.88 93 TRP A O 1
ATOM 700 N N . PHE A 1 94 ? 10.838 -8.630 -12.530 1.00 86.81 94 PHE A N 1
ATOM 701 C CA . PHE A 1 94 ? 12.236 -8.560 -12.080 1.00 86.81 94 PHE A CA 1
ATOM 702 C C . PHE A 1 94 ? 12.480 -9.058 -10.640 1.00 86.81 94 PHE A C 1
ATOM 704 O O . PHE A 1 94 ? 13.192 -8.391 -9.882 1.00 86.81 94 PHE A O 1
ATOM 711 N N . PRO A 1 95 ? 11.919 -10.216 -10.228 1.00 86.44 95 PRO A N 1
ATOM 712 C CA . PRO A 1 95 ? 12.175 -10.739 -8.895 1.00 86.44 95 PRO A CA 1
ATOM 713 C C . PRO A 1 95 ? 13.674 -10.989 -8.716 1.00 86.44 95 PRO A C 1
ATOM 715 O O . PRO A 1 95 ? 14.365 -11.443 -9.636 1.00 86.44 95 PRO A O 1
ATOM 718 N N . LYS A 1 96 ? 14.190 -10.714 -7.516 1.00 82.25 96 LYS A N 1
ATOM 719 C CA . LYS A 1 96 ? 15.573 -11.061 -7.198 1.00 82.25 96 LYS A CA 1
ATOM 720 C C . LYS A 1 96 ? 15.734 -12.584 -7.187 1.00 82.25 96 LYS A C 1
ATOM 722 O O . LYS A 1 96 ? 14.867 -13.339 -6.745 1.00 82.25 96 LYS A O 1
ATOM 727 N N . VAL A 1 97 ? 16.868 -13.042 -7.712 1.00 75.19 97 VAL A N 1
ATOM 728 C CA . VAL A 1 97 ? 17.186 -14.471 -7.779 1.00 75.19 97 VAL A CA 1
ATOM 729 C C . VAL A 1 97 ? 17.249 -15.040 -6.362 1.00 75.19 97 VAL A C 1
ATOM 731 O O . VAL A 1 97 ? 17.959 -14.511 -5.512 1.00 75.19 97 VAL A O 1
ATOM 734 N N . GLY A 1 98 ? 16.516 -16.128 -6.123 1.00 75.38 98 GLY A N 1
ATOM 735 C CA . GLY A 1 98 ? 16.484 -16.813 -4.827 1.00 75.38 98 GLY A CA 1
ATOM 736 C C . GLY A 1 98 ? 15.553 -16.189 -3.783 1.00 75.38 98 GLY A C 1
ATOM 737 O O . GLY A 1 98 ? 15.421 -16.758 -2.705 1.00 75.38 98 GLY A O 1
ATOM 738 N N . THR A 1 99 ? 14.882 -15.078 -4.096 1.00 73.94 99 THR A N 1
ATOM 739 C CA . THR A 1 99 ? 13.925 -14.403 -3.203 1.00 73.94 99 THR A CA 1
ATOM 740 C C . THR A 1 99 ? 12.557 -14.213 -3.866 1.00 73.94 99 THR A C 1
ATOM 742 O O . THR A 1 99 ? 11.820 -13.280 -3.560 1.00 73.94 99 THR A O 1
ATOM 745 N N . GLY A 1 100 ? 12.234 -15.083 -4.827 1.00 68.75 100 GLY A N 1
ATOM 746 C CA . GLY A 1 100 ? 10.986 -15.023 -5.578 1.00 68.75 100 GLY A CA 1
ATOM 747 C C . GLY A 1 100 ? 9.753 -15.183 -4.690 1.00 68.75 100 GLY A C 1
ATOM 748 O O . GLY A 1 100 ? 9.807 -15.803 -3.628 1.00 68.75 100 GLY A O 1
ATOM 749 N N . VAL A 1 101 ? 8.633 -14.637 -5.162 1.00 81.56 101 VAL A N 1
ATOM 750 C CA . VAL A 1 101 ? 7.330 -14.809 -4.517 1.00 81.56 101 VAL A CA 1
ATOM 751 C C . VAL A 1 101 ? 6.926 -16.279 -4.599 1.00 81.56 101 VAL A C 1
ATOM 753 O O . VAL A 1 101 ? 7.001 -16.890 -5.667 1.00 81.56 101 VAL A O 1
ATOM 756 N N . ASP A 1 102 ? 6.525 -16.856 -3.470 1.00 80.38 102 ASP A N 1
ATOM 757 C CA . ASP A 1 102 ? 6.055 -18.237 -3.422 1.00 80.38 102 ASP A CA 1
ATOM 758 C C . ASP A 1 102 ? 4.671 -18.401 -4.082 1.00 80.38 102 ASP A C 1
ATOM 760 O O . ASP A 1 102 ? 4.025 -17.442 -4.511 1.00 80.38 102 ASP A O 1
ATOM 764 N N . SER A 1 103 ? 4.173 -19.638 -4.141 1.00 82.56 103 SER A N 1
ATOM 765 C CA . SER A 1 103 ? 2.855 -19.926 -4.720 1.00 82.56 103 SER A CA 1
ATOM 766 C C . SER A 1 103 ? 1.685 -19.288 -3.963 1.00 82.56 103 SER A C 1
ATOM 768 O O . SER A 1 103 ? 0.567 -19.303 -4.467 1.00 82.56 103 SER A O 1
ATOM 770 N N . SER A 1 104 ? 1.906 -18.772 -2.750 1.00 84.38 104 SER A N 1
ATOM 771 C CA . SER A 1 104 ? 0.881 -18.069 -1.978 1.00 84.38 104 SER A CA 1
ATOM 772 C C . SER A 1 104 ? 0.790 -16.580 -2.323 1.00 84.38 104 SER A C 1
ATOM 774 O O . SER A 1 104 ? -0.135 -15.906 -1.866 1.00 84.38 104 SER A O 1
ATOM 776 N N . GLY A 1 105 ? 1.716 -16.063 -3.137 1.00 89.81 105 GLY A N 1
ATOM 777 C CA . GLY A 1 105 ? 1.713 -14.666 -3.561 1.00 89.81 105 GLY A CA 1
ATOM 778 C C . GLY A 1 105 ? 2.152 -13.695 -2.462 1.00 89.81 105 GLY A C 1
ATOM 779 O O . GLY A 1 105 ? 1.910 -12.498 -2.599 1.00 89.81 105 GLY A O 1
ATOM 780 N N . GLN A 1 106 ? 2.730 -14.187 -1.360 1.00 93.44 106 GLN A N 1
ATOM 781 C CA . GLN A 1 106 ? 3.046 -13.383 -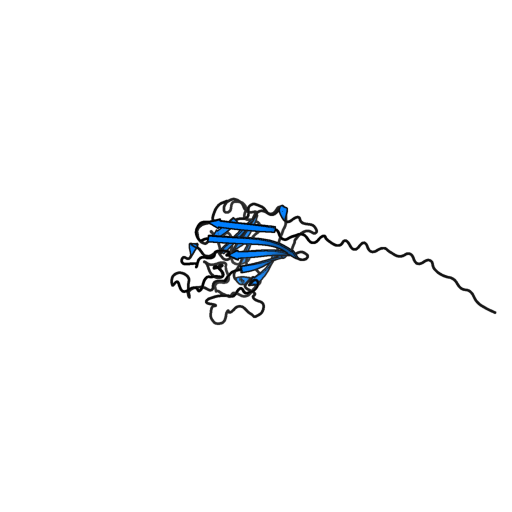0.177 1.00 93.44 106 GLN A CA 1
ATOM 782 C C . GLN A 1 106 ? 4.230 -12.452 -0.419 1.00 93.44 106 GLN A C 1
ATOM 784 O O . GLN A 1 106 ? 5.328 -12.889 -0.756 1.00 93.44 106 GLN A O 1
ATOM 789 N N . ILE A 1 107 ? 4.000 -11.166 -0.173 1.00 95.12 107 ILE A N 1
ATOM 790 C CA . ILE A 1 107 ? 4.979 -10.079 -0.307 1.00 95.12 107 ILE A CA 1
ATOM 791 C C . ILE A 1 107 ? 4.973 -9.164 0.926 1.00 95.12 107 ILE A C 1
ATOM 793 O O . ILE A 1 107 ? 5.397 -8.016 0.862 1.00 95.12 107 ILE A O 1
ATOM 797 N N . GLY A 1 108 ? 4.476 -9.664 2.066 1.00 94.88 108 GLY A N 1
ATOM 798 C CA . GLY A 1 108 ? 4.327 -8.898 3.310 1.00 94.88 108 GLY A CA 1
ATOM 799 C C . GLY A 1 108 ? 5.606 -8.204 3.773 1.00 94.88 108 GLY A C 1
ATOM 800 O O . GLY A 1 108 ? 5.563 -7.043 4.169 1.00 94.88 108 GLY A O 1
ATOM 801 N N . GLY A 1 109 ? 6.760 -8.853 3.625 1.00 93.81 109 GLY A N 1
ATOM 802 C CA . GLY A 1 109 ? 8.033 -8.250 4.009 1.00 93.81 109 GLY A CA 1
ATOM 803 C C . GLY A 1 109 ? 8.412 -6.995 3.211 1.00 93.81 109 GLY A C 1
ATOM 804 O O . GLY A 1 109 ? 9.329 -6.286 3.612 1.00 93.81 109 GLY A O 1
ATOM 805 N N . GLU A 1 110 ? 7.714 -6.677 2.129 1.00 94.12 110 GLU A N 1
ATOM 806 C CA . GLU A 1 110 ? 8.037 -5.550 1.248 1.00 94.12 110 GLU A CA 1
ATOM 807 C C . GLU A 1 110 ? 7.137 -4.334 1.495 1.00 94.12 110 GLU A C 1
ATOM 809 O O . GLU A 1 110 ? 7.348 -3.270 0.920 1.00 94.12 110 GLU A O 1
ATOM 814 N N . TYR A 1 111 ? 6.153 -4.470 2.387 1.00 96.19 111 TYR A N 1
ATOM 815 C CA . TYR A 1 111 ? 5.246 -3.398 2.776 1.00 96.19 111 TYR A CA 1
ATOM 816 C C . TYR A 1 111 ? 5.253 -3.198 4.279 1.00 96.19 111 TYR A C 1
ATOM 818 O O . TYR A 1 111 ? 5.460 -4.129 5.055 1.00 96.19 111 TYR A O 1
ATOM 826 N N . ALA A 1 112 ? 4.945 -1.977 4.686 1.00 96.38 112 ALA A N 1
ATOM 827 C CA . ALA A 1 112 ? 4.741 -1.601 6.068 1.00 96.38 112 ALA A CA 1
ATOM 828 C C . ALA A 1 112 ? 3.362 -0.986 6.289 1.00 96.38 112 ALA A C 1
ATOM 830 O O . ALA A 1 112 ? 2.740 -0.465 5.361 1.00 96.38 112 ALA A O 1
ATOM 831 N N . TYR A 1 113 ? 2.902 -1.049 7.533 1.00 97.38 113 TYR A N 1
ATOM 832 C CA . TYR A 1 113 ? 1.663 -0.455 8.006 1.00 97.38 113 TYR A CA 1
ATOM 833 C C . TYR A 1 113 ? 1.897 0.334 9.298 1.00 97.38 113 TYR A C 1
ATOM 835 O O . TYR A 1 113 ? 2.600 -0.125 10.194 1.00 97.38 113 TYR A O 1
ATOM 843 N N . ARG A 1 114 ? 1.248 1.497 9.413 1.00 94.94 114 ARG A N 1
ATOM 844 C CA . ARG A 1 114 ? 1.222 2.326 10.629 1.00 94.94 114 ARG A CA 1
ATOM 845 C C . ARG A 1 114 ? -0.161 2.920 10.864 1.00 94.94 114 ARG A C 1
ATOM 847 O O . ARG A 1 114 ? -0.913 3.129 9.912 1.00 94.94 114 ARG A O 1
ATOM 854 N N . SER A 1 115 ? -0.471 3.216 12.128 1.00 93.62 115 SER A N 1
ATOM 855 C CA . SER A 1 115 ? -1.776 3.728 12.592 1.00 93.62 115 SER A CA 1
ATOM 856 C C . SER A 1 115 ? -1.688 4.974 13.484 1.00 93.62 115 SER A C 1
ATOM 858 O O . SER A 1 115 ? -2.616 5.297 14.220 1.00 93.62 115 SER A O 1
ATOM 860 N N . ASP A 1 116 ? -0.540 5.636 13.475 1.00 89.81 116 ASP A N 1
ATOM 861 C CA . ASP A 1 116 ? -0.185 6.803 14.283 1.00 89.81 116 ASP A CA 1
ATOM 862 C C . ASP A 1 116 ? 0.506 7.850 13.392 1.00 89.81 116 ASP A C 1
ATOM 864 O O . ASP A 1 116 ? 1.550 8.412 13.725 1.00 89.81 116 ASP A O 1
ATOM 868 N N . LEU A 1 117 ? -0.060 8.077 12.205 1.00 90.00 117 LEU A N 1
ATOM 869 C CA . LEU A 1 117 ? 0.497 8.968 11.181 1.00 90.00 117 LEU A CA 1
ATOM 870 C C . LEU A 1 117 ? 0.046 10.429 11.321 1.00 90.00 117 LEU A C 1
ATOM 872 O O . LEU A 1 117 ? 0.154 11.202 10.367 1.00 90.00 117 LEU A O 1
ATOM 876 N N . SER A 1 118 ? -0.414 10.836 12.507 1.00 84.25 118 SER A N 1
ATOM 877 C CA . SER A 1 118 ? -0.795 12.232 12.710 1.00 84.25 118 SER A CA 1
ATOM 878 C C . SER A 1 118 ? 0.401 13.169 12.480 1.00 84.25 118 SER A C 1
ATOM 880 O O . SER A 1 118 ? 1.522 12.898 12.916 1.00 84.25 118 SER A O 1
ATOM 882 N N . GLY A 1 119 ? 0.173 14.261 11.750 1.00 77.25 119 GLY A N 1
ATOM 883 C CA . GLY A 1 119 ? 1.199 15.210 11.315 1.00 77.25 119 GLY A CA 1
ATOM 884 C C . GLY A 1 119 ? 1.982 14.793 10.064 1.00 77.25 119 GLY A C 1
ATOM 885 O O . GLY A 1 119 ? 2.726 15.612 9.520 1.00 77.25 119 GLY A O 1
ATOM 886 N N . ALA A 1 120 ? 1.802 13.574 9.551 1.00 75.94 120 ALA A N 1
ATOM 887 C CA . ALA A 1 120 ? 2.335 13.187 8.249 1.00 75.94 120 ALA A CA 1
ATOM 888 C C . ALA A 1 120 ? 1.416 13.717 7.138 1.00 75.94 120 ALA A C 1
ATOM 890 O O . ALA A 1 120 ? 0.211 13.566 7.216 1.00 75.94 120 ALA A O 1
ATOM 891 N N . PHE A 1 121 ? 1.963 14.329 6.088 1.00 69.25 121 PHE A N 1
ATOM 892 C CA . PHE A 1 121 ? 1.349 14.400 4.748 1.00 69.25 121 PHE A CA 1
ATOM 893 C C . PHE A 1 121 ? -0.183 14.616 4.658 1.00 69.25 121 PHE A C 1
ATOM 895 O O . PHE A 1 121 ? -0.921 13.874 4.005 1.00 69.25 121 PHE A O 1
ATOM 902 N N . GLY A 1 122 ? -0.673 15.674 5.306 1.00 73.44 122 GLY A N 1
ATOM 903 C CA . GLY A 1 122 ? -2.100 16.004 5.344 1.00 73.44 122 GLY A CA 1
ATOM 904 C C . GLY A 1 122 ? -2.933 15.079 6.243 1.00 73.44 122 GLY A C 1
ATOM 905 O O . GLY A 1 122 ? -4.093 14.818 5.932 1.00 73.44 122 GLY A O 1
ATOM 906 N N . ASP A 1 123 ? -2.309 14.613 7.321 1.00 84.19 123 ASP A N 1
ATOM 907 C CA . ASP A 1 123 ? -2.873 14.064 8.558 1.00 84.19 123 ASP A CA 1
ATOM 908 C C . ASP A 1 123 ? -3.759 12.804 8.397 1.00 84.19 123 ASP A C 1
ATOM 910 O O . ASP A 1 123 ? -4.899 12.779 8.877 1.00 84.19 123 ASP A O 1
ATOM 914 N N . PRO A 1 124 ? -3.2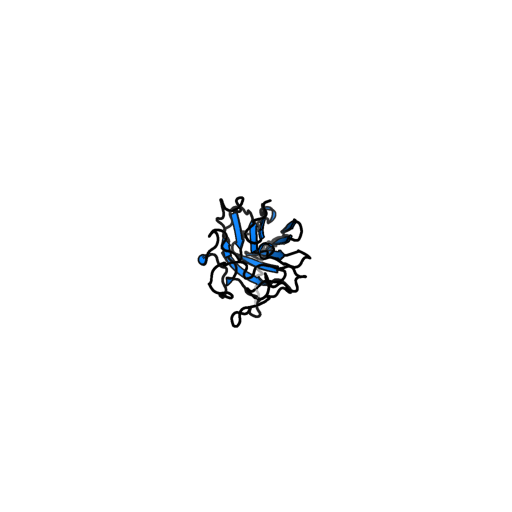95 11.741 7.701 1.00 90.88 124 PRO A N 1
ATOM 915 C CA . PRO A 1 124 ? -3.965 10.448 7.746 1.00 90.88 124 PRO A CA 1
ATOM 916 C C . PRO A 1 124 ? -3.747 9.793 9.117 1.00 90.88 124 PRO A C 1
ATOM 918 O O . PRO A 1 124 ? -2.707 9.980 9.746 1.00 90.88 124 PRO A O 1
ATOM 921 N N . SER A 1 125 ? -4.692 8.967 9.572 1.00 93.81 125 SER A N 1
ATOM 922 C CA . SER A 1 125 ? -4.471 8.168 10.784 1.00 93.81 125 SER A CA 1
ATOM 923 C C . SER A 1 125 ? -3.804 6.826 10.481 1.00 93.81 125 SER A C 1
ATOM 925 O O . SER A 1 125 ? -3.078 6.318 11.326 1.00 93.81 125 SER A O 1
ATOM 927 N N . HIS A 1 126 ? -3.966 6.287 9.269 1.00 95.56 126 HIS A N 1
ATOM 928 C CA . HIS A 1 126 ? -3.398 5.006 8.845 1.00 95.56 126 HIS A CA 1
ATOM 929 C C . HIS A 1 126 ? -2.683 5.109 7.501 1.00 95.56 126 HIS A C 1
ATOM 931 O O . HIS A 1 126 ? -3.021 5.944 6.659 1.00 95.56 126 HIS A O 1
ATOM 937 N N . GLY A 1 127 ? -1.721 4.218 7.272 1.00 95.31 127 GLY A N 1
ATOM 938 C CA . GLY A 1 127 ? -1.044 4.117 5.986 1.00 95.31 127 GLY A CA 1
ATOM 939 C C . GLY A 1 127 ? -0.432 2.749 5.747 1.00 95.31 127 GLY A C 1
ATOM 940 O O . GLY A 1 127 ? -0.005 2.076 6.684 1.00 95.31 127 GLY A O 1
ATOM 941 N N . ILE A 1 128 ? -0.401 2.359 4.477 1.00 97.06 128 ILE A N 1
ATOM 942 C CA . ILE A 1 128 ? 0.270 1.167 3.961 1.00 97.06 128 ILE A CA 1
ATOM 943 C C . ILE A 1 128 ? 1.244 1.627 2.882 1.00 97.06 128 ILE A C 1
ATOM 945 O O . ILE A 1 128 ? 0.844 2.361 1.976 1.00 97.06 128 ILE A O 1
ATOM 949 N N . SER A 1 129 ? 2.506 1.208 2.970 1.00 94.81 129 SER A N 1
ATOM 950 C CA . SER A 1 129 ? 3.567 1.746 2.118 1.00 94.81 129 SER A CA 1
ATOM 951 C C . SER A 1 129 ? 4.672 0.734 1.822 1.00 94.81 129 SER A C 1
ATOM 953 O O . SER A 1 129 ? 5.129 0.039 2.726 1.00 94.81 129 SER A O 1
ATOM 955 N N . ALA A 1 130 ? 5.144 0.700 0.575 1.00 93.56 130 ALA A N 1
ATOM 956 C CA . ALA A 1 130 ? 6.380 0.015 0.172 1.00 93.56 130 ALA A CA 1
ATOM 957 C C . ALA A 1 130 ? 7.645 0.862 0.439 1.00 93.56 130 ALA A C 1
ATOM 959 O O . ALA A 1 130 ? 8.769 0.363 0.431 1.00 93.56 130 ALA A O 1
ATOM 960 N N . VAL A 1 131 ? 7.474 2.163 0.701 1.00 91.12 131 VAL A N 1
ATOM 961 C CA . VAL A 1 131 ? 8.560 3.129 0.931 1.00 91.12 131 VAL A CA 1
ATOM 962 C C . VAL A 1 131 ? 8.567 3.650 2.367 1.00 91.12 131 VAL A C 1
ATOM 964 O O . VAL A 1 131 ? 7.518 3.824 2.985 1.00 91.12 131 VAL A O 1
ATOM 967 N N . GLY A 1 132 ? 9.756 3.980 2.879 1.00 85.88 132 GLY A N 1
ATOM 968 C CA . GLY A 1 132 ? 9.930 4.504 4.237 1.00 85.88 132 GLY A CA 1
ATOM 969 C C . GLY A 1 132 ? 9.334 5.896 4.488 1.00 85.88 132 GLY A C 1
ATOM 970 O O . GLY A 1 132 ? 9.026 6.215 5.628 1.00 85.88 132 GLY A O 1
ATOM 971 N N . MET A 1 133 ? 9.179 6.721 3.440 1.00 80.50 133 MET A N 1
ATOM 972 C CA . MET A 1 133 ? 8.688 8.117 3.466 1.00 80.50 133 MET A CA 1
ATOM 973 C C . MET A 1 133 ? 9.177 8.934 4.663 1.00 80.50 133 MET A C 1
ATOM 975 O O . MET A 1 133 ? 8.524 8.951 5.695 1.00 80.50 133 MET A O 1
ATOM 979 N N . ASN A 1 134 ? 10.287 9.664 4.551 1.00 77.31 134 ASN A N 1
ATOM 980 C CA . ASN A 1 134 ? 10.773 10.534 5.639 1.00 77.31 134 ASN A CA 1
ATOM 981 C C . ASN A 1 134 ? 10.846 9.838 7.019 1.00 77.31 134 ASN A C 1
ATOM 983 O O . ASN A 1 134 ? 10.635 10.475 8.047 1.00 77.31 134 ASN A O 1
ATOM 987 N N . ASN A 1 135 ? 11.156 8.536 7.032 1.00 82.69 135 ASN A N 1
ATOM 988 C CA . ASN A 1 135 ? 11.230 7.672 8.217 1.00 82.69 135 ASN A CA 1
ATOM 989 C C . ASN A 1 135 ? 9.896 7.445 8.950 1.00 82.69 135 ASN A C 1
ATOM 991 O O . ASN A 1 135 ? 9.902 7.048 10.115 1.00 82.69 135 ASN A O 1
ATOM 995 N N . TRP A 1 136 ? 8.758 7.672 8.290 1.00 87.69 136 TRP A N 1
ATOM 996 C CA . TRP A 1 136 ? 7.457 7.300 8.839 1.00 87.69 136 TRP A CA 1
ATOM 997 C C . TRP A 1 136 ? 7.291 5.781 8.900 1.00 87.69 136 TRP A C 1
ATOM 999 O O . TRP A 1 136 ? 6.716 5.296 9.863 1.00 87.69 136 TRP A O 1
ATOM 1009 N N . PHE A 1 137 ? 7.838 5.033 7.943 1.00 91.69 137 PHE A N 1
ATOM 1010 C CA . PHE A 1 137 ? 7.827 3.571 7.947 1.00 91.69 137 PHE A CA 1
ATOM 1011 C C . PHE A 1 137 ? 9.248 3.020 8.044 1.00 91.69 137 PHE A C 1
ATOM 1013 O O . PHE A 1 137 ? 10.145 3.443 7.309 1.00 91.69 137 PHE A O 1
ATOM 1020 N N . GLY A 1 138 ? 9.442 2.049 8.930 1.00 91.44 138 GLY A N 1
ATOM 1021 C CA . GLY A 1 138 ? 10.719 1.392 9.164 1.00 91.44 138 GLY A CA 1
ATOM 1022 C C . GLY A 1 138 ? 10.619 -0.134 9.259 1.00 91.44 138 GLY A C 1
ATOM 1023 O O . GLY A 1 138 ? 9.566 -0.726 9.013 1.00 91.44 138 GLY A O 1
ATOM 1024 N N . PRO A 1 139 ? 11.727 -0.800 9.635 1.00 91.31 139 PRO A N 1
ATOM 1025 C CA . PRO A 1 139 ? 11.799 -2.260 9.713 1.00 91.31 139 PRO A CA 1
ATOM 1026 C C . PRO A 1 139 ? 10.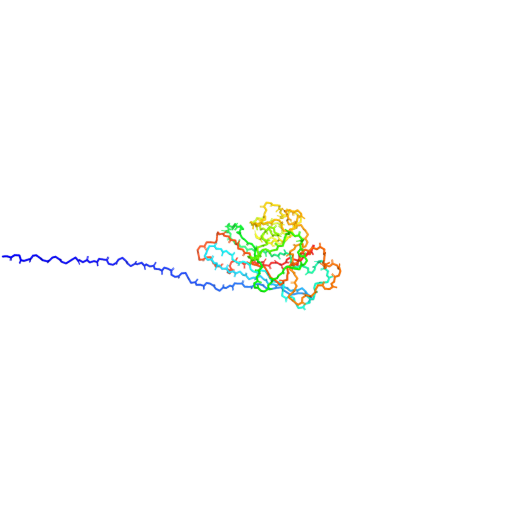766 -2.902 10.649 1.00 91.31 139 PRO A C 1
ATOM 1028 O O . PRO A 1 139 ? 10.365 -4.041 10.425 1.00 91.31 139 PRO A O 1
ATOM 1031 N N . THR A 1 140 ? 10.342 -2.190 11.697 1.00 94.00 140 THR A N 1
ATOM 1032 C CA . THR A 1 140 ? 9.386 -2.676 12.707 1.00 94.00 140 THR A CA 1
ATOM 1033 C C . THR A 1 140 ? 7.936 -2.635 12.250 1.00 94.00 140 THR A C 1
ATOM 1035 O O . THR A 1 140 ? 7.094 -3.277 12.867 1.00 94.00 140 THR A O 1
ATOM 1038 N N . ASP A 1 141 ? 7.652 -1.904 11.174 1.00 95.50 141 ASP A N 1
ATOM 1039 C CA . ASP A 1 141 ? 6.290 -1.636 10.710 1.00 95.50 141 ASP A CA 1
ATOM 1040 C C . ASP A 1 141 ? 5.859 -2.618 9.609 1.00 95.50 141 ASP A C 1
ATOM 1042 O O . ASP A 1 141 ? 4.751 -2.536 9.082 1.00 95.50 141 ASP A O 1
ATOM 1046 N N . ARG A 1 142 ? 6.755 -3.534 9.219 1.00 96.12 142 ARG A N 1
ATOM 1047 C CA . ARG A 1 142 ? 6.562 -4.468 8.106 1.00 96.12 142 ARG A CA 1
ATOM 1048 C C . ARG A 1 142 ? 5.437 -5.457 8.385 1.00 96.12 142 ARG A C 1
ATOM 1050 O O . ARG A 1 142 ? 5.273 -5.928 9.511 1.00 96.12 142 ARG A O 1
ATOM 1057 N N . PHE A 1 143 ? 4.716 -5.848 7.336 1.00 97.38 143 PHE A N 1
ATOM 1058 C CA . PHE A 1 143 ? 3.848 -7.016 7.444 1.00 97.38 143 PHE A CA 1
ATOM 1059 C C . PHE A 1 143 ? 4.697 -8.277 7.676 1.00 97.38 143 PHE A C 1
ATOM 1061 O O . PHE A 1 143 ? 5.841 -8.355 7.212 1.00 97.38 143 PHE A O 1
ATOM 1068 N N . PRO A 1 144 ? 4.145 -9.299 8.355 1.00 95.44 144 PRO A N 1
ATOM 1069 C CA . PRO A 1 144 ? 4.782 -10.606 8.424 1.00 95.44 144 PRO A CA 1
ATOM 1070 C C . PRO A 1 144 ? 5.102 -11.143 7.021 1.00 95.44 144 PRO A C 1
ATOM 1072 O O . PRO A 1 144 ? 4.258 -11.109 6.123 1.00 95.44 144 PRO A O 1
ATOM 1075 N N . GLY A 1 145 ? 6.321 -11.647 6.826 1.00 91.75 145 GLY A N 1
ATOM 1076 C CA . GLY A 1 145 ? 6.768 -12.189 5.544 1.00 91.75 145 GLY A CA 1
ATOM 1077 C C . GLY A 1 145 ? 8.289 -12.252 5.417 1.00 91.75 145 GLY A C 1
ATOM 1078 O O . GLY A 1 145 ? 9.023 -11.714 6.248 1.00 91.75 145 GLY A O 1
ATOM 1079 N N . GLY A 1 146 ? 8.761 -12.937 4.374 1.00 90.31 146 GLY A N 1
ATOM 1080 C CA . GLY A 1 146 ? 10.183 -12.991 4.033 1.00 90.31 146 GLY A CA 1
ATOM 1081 C C . GLY A 1 146 ? 10.706 -11.649 3.516 1.00 90.31 146 GLY A C 1
ATOM 1082 O O . GLY A 1 146 ? 9.947 -10.856 2.971 1.00 90.31 146 GLY A O 1
ATOM 1083 N N . ASP A 1 147 ? 12.005 -11.405 3.688 1.00 91.50 147 ASP A N 1
ATOM 1084 C CA . ASP A 1 147 ? 12.723 -10.322 3.007 1.00 91.50 147 ASP A CA 1
ATOM 1085 C C . ASP A 1 147 ? 12.994 -10.739 1.556 1.00 91.50 147 ASP A C 1
ATOM 1087 O O . ASP A 1 147 ? 13.893 -11.541 1.282 1.00 91.50 147 ASP A O 1
ATOM 1091 N N . LEU A 1 148 ? 12.156 -10.255 0.640 1.00 91.00 148 LEU A N 1
ATOM 1092 C CA . LEU A 1 148 ? 12.242 -10.562 -0.780 1.00 91.00 148 LEU A CA 1
ATOM 1093 C C . LEU A 1 148 ? 13.177 -9.593 -1.518 1.00 91.00 148 LEU A C 1
ATOM 1095 O O . LEU A 1 148 ? 13.731 -9.943 -2.568 1.00 91.00 148 LEU A O 1
ATOM 1099 N N . GLN A 1 149 ? 13.385 -8.389 -0.980 1.00 87.19 149 GLN A N 1
ATOM 1100 C CA . GLN A 1 149 ? 14.398 -7.450 -1.448 1.00 87.19 149 GLN A CA 1
ATOM 1101 C C . GLN A 1 149 ? 15.178 -6.840 -0.273 1.00 87.19 149 GLN A C 1
ATOM 1103 O O . GLN A 1 149 ? 14.818 -5.771 0.219 1.00 87.19 149 GLN A O 1
ATOM 1108 N N . PRO A 1 150 ? 16.358 -7.405 0.049 1.00 86.06 150 PRO A N 1
ATOM 1109 C CA . PRO A 1 150 ? 17.193 -6.856 1.103 1.00 86.06 150 PRO A CA 1
ATOM 1110 C C . PRO A 1 150 ? 17.588 -5.392 0.847 1.00 86.06 150 PRO A C 1
ATOM 1112 O O . PRO A 1 150 ? 17.920 -5.046 -0.300 1.00 86.06 150 PRO A O 1
ATOM 1115 N N . PRO A 1 151 ? 17.657 -4.556 1.901 1.00 87.00 151 PRO A N 1
ATOM 11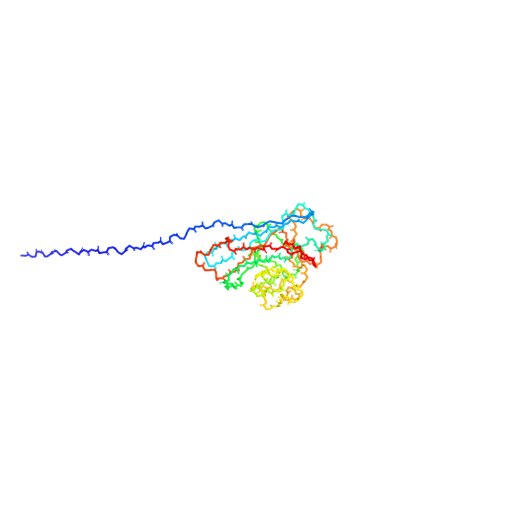16 C CA . PRO A 1 151 ? 17.442 -4.909 3.308 1.00 87.00 151 PRO A CA 1
ATOM 1117 C C . PRO A 1 151 ? 15.959 -5.024 3.689 1.00 87.00 151 PRO A C 1
ATOM 1119 O O . PRO A 1 151 ? 15.116 -4.368 3.092 1.00 87.00 151 PRO A O 1
ATOM 1122 N N . ALA A 1 152 ? 15.696 -5.751 4.776 1.00 87.50 152 ALA A N 1
ATOM 1123 C CA . ALA A 1 152 ? 14.384 -6.000 5.376 1.00 87.50 152 ALA A CA 1
ATOM 1124 C C . ALA A 1 152 ? 13.713 -4.731 5.975 1.00 87.50 152 ALA A C 1
ATOM 1126 O O . ALA A 1 152 ? 13.476 -4.628 7.181 1.00 87.50 152 ALA A O 1
ATOM 1127 N N . SER A 1 153 ? 13.440 -3.737 5.132 1.00 85.69 153 SER A N 1
ATOM 1128 C CA . SER A 1 153 ? 12.865 -2.427 5.451 1.00 85.69 153 SER A CA 1
ATOM 1129 C C . SER A 1 153 ? 12.187 -1.852 4.205 1.00 85.69 153 SER A C 1
ATOM 1131 O O . SER A 1 153 ? 12.724 -2.042 3.114 1.00 85.69 153 SER A O 1
ATOM 1133 N N . PRO A 1 154 ? 11.101 -1.067 4.340 1.00 82.38 154 PRO A N 1
ATOM 1134 C CA . PRO A 1 154 ? 10.574 -0.269 3.232 1.00 82.38 154 PRO A CA 1
ATOM 1135 C C . PRO A 1 154 ? 11.679 0.628 2.658 1.00 82.38 154 PRO A C 1
ATOM 1137 O O . PRO A 1 154 ? 12.144 1.557 3.326 1.00 82.38 154 PRO A O 1
ATOM 1140 N N . ASN A 1 155 ? 12.162 0.321 1.452 1.00 73.25 155 ASN A N 1
ATOM 1141 C CA . ASN A 1 155 ? 13.355 0.951 0.892 1.00 73.25 155 ASN A CA 1
ATOM 1142 C C . ASN A 1 155 ? 13.237 1.157 -0.623 1.00 73.25 155 ASN A C 1
ATOM 1144 O O . ASN A 1 155 ? 13.469 0.249 -1.424 1.00 73.25 155 ASN A O 1
ATOM 1148 N N . GLY A 1 156 ? 12.930 2.396 -1.010 1.00 80.94 156 GLY A N 1
ATOM 1149 C CA . GLY A 1 156 ? 12.745 2.768 -2.409 1.00 80.94 156 GLY A CA 1
ATOM 1150 C C . GLY A 1 156 ? 11.518 2.113 -3.047 1.00 80.94 156 GLY A C 1
ATOM 1151 O O . GLY A 1 156 ? 10.661 1.562 -2.370 1.00 80.94 156 GLY A O 1
ATOM 1152 N N . ILE A 1 157 ? 11.427 2.190 -4.372 1.00 86.25 157 ILE A N 1
ATOM 1153 C CA . ILE A 1 157 ? 10.233 1.793 -5.139 1.00 86.25 157 ILE A CA 1
ATOM 1154 C C . ILE A 1 157 ? 10.014 0.273 -5.248 1.00 86.25 157 ILE A C 1
ATOM 1156 O O . ILE A 1 157 ? 9.122 -0.151 -5.980 1.00 86.25 157 ILE A O 1
ATOM 1160 N N . GLY A 1 158 ? 10.846 -0.545 -4.595 1.00 89.12 158 GLY A N 1
ATOM 1161 C CA . GLY A 1 158 ? 10.751 -2.002 -4.668 1.00 89.12 158 GLY A CA 1
ATOM 1162 C C . GLY A 1 158 ? 9.356 -2.479 -4.270 1.00 89.12 158 GLY A C 1
ATOM 1163 O O . GLY A 1 158 ? 8.774 -1.973 -3.318 1.00 89.12 158 GLY A O 1
ATOM 1164 N N . TYR A 1 159 ? 8.809 -3.409 -5.046 1.00 92.69 159 TYR A N 1
ATOM 1165 C CA . TYR A 1 159 ? 7.439 -3.917 -4.953 1.00 92.69 159 TYR A CA 1
ATOM 1166 C C . TYR A 1 159 ? 6.333 -2.871 -5.140 1.00 92.69 159 TYR A C 1
ATOM 1168 O O . TYR A 1 159 ? 5.160 -3.215 -5.064 1.00 92.69 159 TYR A O 1
ATOM 1176 N N . GLY A 1 160 ? 6.654 -1.626 -5.491 1.00 93.94 160 GLY A N 1
ATOM 1177 C CA . GLY A 1 160 ? 5.657 -0.657 -5.930 1.00 93.94 160 GLY A CA 1
ATOM 1178 C C . GLY A 1 160 ? 4.868 -1.139 -7.156 1.00 93.94 160 GLY A C 1
ATOM 1179 O O . GLY A 1 160 ? 5.313 -2.004 -7.917 1.00 93.94 160 GLY A O 1
ATOM 1180 N N . LEU A 1 161 ? 3.667 -0.588 -7.322 1.00 94.81 161 LEU A N 1
ATOM 1181 C CA . LEU A 1 161 ? 2.688 -1.020 -8.310 1.00 94.81 161 LEU A CA 1
ATOM 1182 C C . LEU A 1 161 ? 2.846 -0.249 -9.622 1.00 94.81 161 LEU A C 1
ATOM 1184 O O . LEU A 1 161 ? 2.708 0.979 -9.668 1.00 94.81 161 LEU A O 1
ATOM 1188 N N . ILE A 1 162 ? 3.024 -0.999 -10.702 1.00 93.19 162 ILE A N 1
ATOM 1189 C CA . ILE A 1 162 ? 2.902 -0.524 -12.084 1.00 93.19 162 ILE A CA 1
ATOM 1190 C C . ILE A 1 162 ? 1.539 -0.913 -12.666 1.00 93.19 162 ILE A C 1
ATOM 1192 O O . ILE A 1 162 ? 0.848 -1.786 -12.128 1.00 93.19 162 ILE A O 1
ATOM 1196 N N . SER A 1 163 ? 1.129 -0.262 -13.754 1.00 90.75 163 SER A N 1
ATOM 1197 C CA . SER A 1 163 ? -0.163 -0.527 -14.391 1.00 90.75 163 SER A CA 1
ATOM 1198 C C . SER A 1 163 ? -0.248 -1.934 -14.992 1.00 90.75 163 SER A C 1
ATOM 1200 O O . SER A 1 163 ? 0.760 -2.547 -15.343 1.00 90.75 163 SER A O 1
ATOM 1202 N N . TYR A 1 164 ? -1.470 -2.459 -15.142 1.00 86.44 164 TYR A N 1
ATOM 1203 C CA . TYR A 1 164 ? -1.701 -3.774 -15.762 1.00 86.44 164 TYR A CA 1
ATOM 1204 C C . TYR A 1 164 ? -1.201 -3.840 -17.213 1.00 86.44 164 TYR A C 1
ATOM 1206 O O . TYR A 1 164 ? -0.675 -4.856 -17.653 1.00 86.44 164 TYR A O 1
ATOM 1214 N N . SER A 1 165 ? -1.347 -2.743 -17.958 1.00 78.88 165 SER A N 1
ATOM 1215 C CA . SER A 1 165 ? -0.905 -2.642 -19.351 1.00 78.88 165 SER A CA 1
ATOM 1216 C C . SER A 1 165 ? 0.601 -2.427 -19.507 1.00 78.88 165 SER A C 1
ATOM 1218 O O . SER A 1 165 ? 1.086 -2.382 -20.638 1.00 78.88 165 SER A O 1
ATOM 1220 N N . ASP A 1 166 ? 1.340 -2.258 -18.410 1.00 78.69 166 ASP A N 1
ATOM 1221 C CA . ASP A 1 166 ? 2.777 -2.048 -18.474 1.00 78.69 166 ASP A CA 1
ATOM 1222 C C . ASP A 1 166 ? 3.508 -3.344 -18.847 1.00 78.69 166 ASP A C 1
ATOM 1224 O O . ASP A 1 166 ? 3.383 -4.374 -18.180 1.00 78.69 166 ASP A O 1
ATOM 1228 N N . ASN A 1 167 ? 4.294 -3.273 -19.920 1.00 66.38 167 ASN A N 1
ATOM 1229 C CA . ASN A 1 167 ? 5.167 -4.343 -20.398 1.00 66.38 167 ASN A CA 1
ATOM 1230 C C . ASN A 1 167 ? 6.664 -4.048 -20.146 1.00 66.38 167 ASN A C 1
ATOM 1232 O O . ASN A 1 167 ? 7.525 -4.745 -20.678 1.00 66.38 167 ASN A O 1
ATOM 1236 N N . THR A 1 168 ? 6.961 -3.048 -19.303 1.00 62.50 168 THR A N 1
ATOM 1237 C CA . THR A 1 168 ? 8.239 -2.714 -18.639 1.00 62.50 168 THR A CA 1
ATOM 1238 C C . THR A 1 168 ? 9.489 -2.600 -19.520 1.00 62.50 168 THR A C 1
ATOM 1240 O O . THR A 1 168 ? 10.611 -2.755 -19.046 1.00 62.50 168 THR A O 1
ATOM 1243 N N . GLY A 1 169 ? 9.346 -2.211 -20.790 1.00 55.31 169 GLY A N 1
ATOM 1244 C CA . GLY A 1 169 ? 10.470 -1.927 -21.700 1.00 55.31 169 GLY A CA 1
ATOM 1245 C C . GLY A 1 169 ? 11.276 -0.642 -21.415 1.00 55.31 169 GLY A C 1
ATOM 1246 O O . GLY A 1 169 ? 12.031 -0.209 -22.285 1.00 55.31 169 GLY A O 1
ATOM 1247 N N . ASN A 1 170 ? 11.121 0.004 -20.249 1.00 64.12 170 ASN A N 1
ATOM 1248 C CA . ASN A 1 170 ? 11.781 1.275 -19.927 1.00 64.12 170 ASN A CA 1
ATOM 1249 C C . ASN A 1 170 ? 12.940 1.117 -18.926 1.00 64.12 170 ASN A C 1
ATOM 1251 O O . ASN A 1 170 ? 12.723 0.893 -17.737 1.00 64.12 170 ASN A O 1
ATOM 1255 N N . ALA A 1 171 ? 14.168 1.380 -19.391 1.00 60.66 171 ALA A N 1
ATOM 1256 C CA . ALA A 1 171 ? 15.422 1.256 -18.637 1.00 60.66 171 ALA A CA 1
ATOM 1257 C C . ALA A 1 171 ? 15.510 2.060 -17.316 1.00 60.66 171 ALA A C 1
ATOM 1259 O O . ALA A 1 171 ? 16.390 1.791 -16.486 1.00 60.66 171 ALA A O 1
ATOM 1260 N N . GLN A 1 172 ? 14.653 3.066 -17.104 1.00 63.69 172 GLN A N 1
ATOM 1261 C CA . GLN A 1 172 ? 14.637 3.841 -15.860 1.00 63.69 172 GLN A CA 1
ATOM 1262 C C . GLN A 1 172 ? 14.002 3.069 -14.695 1.00 63.69 172 GLN A C 1
ATOM 1264 O O . GLN A 1 172 ? 14.495 3.191 -13.574 1.00 63.69 172 GLN A O 1
ATOM 1269 N N . VAL A 1 173 ? 13.000 2.230 -14.969 1.00 65.88 173 VAL A N 1
ATOM 1270 C CA . VAL A 1 173 ? 12.248 1.444 -13.969 1.00 65.88 173 VAL A CA 1
ATOM 1271 C C . VAL A 1 173 ? 12.395 -0.074 -14.148 1.00 65.88 173 VAL A C 1
ATOM 1273 O O . VAL A 1 173 ? 12.201 -0.828 -13.199 1.00 65.88 173 VAL A O 1
ATOM 1276 N N . SER A 1 174 ? 12.820 -0.543 -15.322 1.00 70.38 174 SER A N 1
ATOM 1277 C CA . SER A 1 174 ? 12.968 -1.967 -15.629 1.00 70.38 174 SER A CA 1
ATOM 1278 C C . SER A 1 174 ? 14.268 -2.568 -15.086 1.00 70.38 174 SER A C 1
ATOM 1280 O O . SER A 1 174 ? 15.338 -1.968 -15.219 1.00 70.38 174 SER A O 1
ATOM 1282 N N . GLY A 1 175 ? 14.201 -3.794 -14.561 1.00 65.75 175 GLY A N 1
ATOM 1283 C CA . GLY A 1 175 ? 15.369 -4.653 -14.320 1.00 65.75 175 GLY A CA 1
ATOM 1284 C C . GLY A 1 175 ? 16.254 -4.296 -13.124 1.00 65.75 175 GLY A C 1
ATOM 1285 O O . GLY A 1 175 ? 17.265 -4.961 -12.912 1.00 65.75 175 GLY A O 1
ATOM 1286 N N . LYS A 1 176 ? 15.906 -3.264 -12.346 1.00 74.56 176 LYS A N 1
ATOM 1287 C CA . LYS A 1 176 ? 16.716 -2.801 -11.201 1.00 74.56 176 LYS A CA 1
ATOM 1288 C C . LYS A 1 176 ? 16.153 -3.220 -9.849 1.00 74.56 176 LYS A C 1
ATOM 1290 O O . LYS A 1 176 ? 16.921 -3.502 -8.932 1.00 74.56 176 LYS A O 1
ATOM 1295 N N . VAL A 1 177 ? 14.831 -3.245 -9.736 1.00 83.44 177 VAL A N 1
ATOM 1296 C CA . VAL A 1 177 ? 14.085 -3.576 -8.520 1.00 83.44 177 VAL A CA 1
ATOM 1297 C C . VAL A 1 177 ? 12.846 -4.382 -8.906 1.00 83.44 177 VAL A C 1
ATOM 1299 O O . VAL A 1 177 ? 12.329 -4.173 -10.010 1.00 83.44 177 VAL A O 1
ATOM 1302 N N . PRO A 1 178 ? 12.367 -5.299 -8.049 1.00 89.69 178 PRO A N 1
ATOM 1303 C CA . PRO A 1 178 ? 11.114 -5.986 -8.289 1.00 89.69 178 PRO A CA 1
ATOM 1304 C C . PRO A 1 178 ? 9.959 -4.985 -8.281 1.00 89.69 178 PRO A C 1
ATOM 1306 O O . PRO A 1 178 ? 9.955 -4.069 -7.461 1.00 89.69 178 PRO A O 1
ATOM 1309 N N . LEU A 1 179 ? 8.982 -5.152 -9.168 1.00 91.75 179 LEU A N 1
ATOM 1310 C CA . LEU A 1 179 ? 7.783 -4.308 -9.243 1.00 91.75 179 LEU A CA 1
ATOM 1311 C C . LEU A 1 179 ? 6.545 -5.189 -9.356 1.00 91.75 179 LEU A C 1
ATOM 1313 O O . LEU A 1 179 ? 6.564 -6.197 -10.062 1.00 91.75 179 LEU A O 1
ATOM 1317 N N . VAL A 1 180 ? 5.464 -4.812 -8.679 1.00 93.62 180 VAL A N 1
ATOM 1318 C CA . VAL A 1 180 ? 4.197 -5.544 -8.753 1.00 93.62 180 VAL A CA 1
ATOM 1319 C C . VAL A 1 180 ? 3.379 -5.004 -9.915 1.00 93.62 180 VAL A C 1
ATOM 1321 O O . VAL A 1 180 ? 3.084 -3.813 -9.976 1.00 93.62 180 VAL A O 1
ATOM 1324 N N . GLN A 1 181 ? 2.950 -5.874 -10.823 1.00 93.12 181 GLN A N 1
ATOM 1325 C CA . GLN A 1 181 ? 1.956 -5.482 -11.811 1.00 93.12 181 GLN A CA 1
ATOM 1326 C C . GLN A 1 181 ? 0.566 -5.442 -11.168 1.00 93.12 181 GLN A C 1
ATOM 1328 O O . GLN A 1 181 ? 0.138 -6.408 -10.532 1.00 93.12 181 GLN A O 1
ATOM 1333 N N . ASN A 1 182 ? -0.171 -4.359 -11.419 1.00 94.50 182 ASN A N 1
ATOM 1334 C CA . ASN A 1 182 ? -1.595 -4.195 -11.144 1.00 94.50 182 ASN A CA 1
ATOM 1335 C C . ASN A 1 182 ? -1.974 -3.979 -9.668 1.00 94.50 182 ASN A C 1
ATOM 1337 O O . ASN A 1 182 ? -2.355 -2.860 -9.326 1.00 94.50 182 ASN A O 1
ATOM 1341 N N . SER A 1 183 ? -1.941 -4.993 -8.792 1.00 97.50 183 SER A N 1
ATOM 1342 C CA . SER A 1 183 ? -2.593 -4.891 -7.482 1.00 97.50 183 SER A CA 1
ATOM 1343 C C . SER A 1 183 ? -2.029 -5.793 -6.375 1.00 97.50 183 SER A C 1
ATOM 1345 O O . SER A 1 183 ? -1.533 -6.896 -6.608 1.00 97.50 183 SER A O 1
ATOM 1347 N N . VAL A 1 184 ? -2.169 -5.312 -5.136 1.00 98.31 184 VAL A N 1
ATOM 1348 C CA . VAL A 1 184 ? -1.837 -6.015 -3.889 1.00 98.31 184 VAL A CA 1
ATOM 1349 C C . VAL A 1 184 ? -3.013 -5.915 -2.924 1.00 98.31 184 VAL A C 1
ATOM 1351 O O . VAL A 1 184 ? -3.658 -4.870 -2.828 1.00 98.31 184 VAL A O 1
ATOM 1354 N N . THR A 1 185 ? -3.286 -7.002 -2.202 1.00 98.62 185 THR A N 1
ATOM 1355 C CA . THR A 1 185 ? -4.266 -7.042 -1.112 1.00 98.62 185 THR A CA 1
ATOM 1356 C C . THR A 1 185 ? -3.571 -7.186 0.237 1.00 98.62 185 THR A C 1
ATOM 1358 O O . THR A 1 185 ? -2.817 -8.132 0.469 1.00 98.62 185 THR A O 1
ATOM 1361 N N . PHE A 1 186 ? -3.883 -6.272 1.145 1.00 98.69 186 PHE A N 1
ATOM 1362 C CA . PHE A 1 186 ? -3.419 -6.235 2.523 1.00 98.69 186 PHE A CA 1
ATOM 1363 C C . PHE A 1 186 ? -4.528 -6.690 3.463 1.00 98.69 186 PHE A C 1
ATOM 1365 O O . PHE A 1 186 ? -5.696 -6.347 3.268 1.00 98.69 186 PHE A O 1
ATOM 1372 N N . TYR A 1 187 ? -4.147 -7.430 4.499 1.00 98.31 187 TYR A N 1
ATOM 1373 C CA . TYR A 1 187 ? -5.049 -7.885 5.548 1.00 98.31 187 TYR A CA 1
ATOM 1374 C C . TYR A 1 187 ? -4.538 -7.393 6.895 1.00 98.31 187 TYR A C 1
ATOM 1376 O O . TYR A 1 187 ? -3.397 -7.666 7.282 1.00 98.31 187 TYR A O 1
ATOM 1384 N N . LEU A 1 188 ? -5.405 -6.666 7.583 1.00 98.50 188 LEU A N 1
ATOM 1385 C CA . LEU A 1 188 ? -5.155 -6.014 8.857 1.00 98.50 188 LEU A CA 1
ATOM 1386 C C . LEU A 1 188 ? -6.208 -6.508 9.854 1.00 98.50 188 LEU A C 1
ATOM 1388 O O . LEU A 1 188 ? -7.391 -6.273 9.642 1.00 98.50 188 LEU A O 1
ATOM 1392 N N . ASP A 1 189 ? -5.811 -7.219 10.903 1.00 98.00 189 ASP A N 1
ATOM 1393 C CA . ASP A 1 189 ? -6.748 -7.752 11.905 1.00 98.00 189 ASP A CA 1
ATOM 1394 C C . ASP A 1 189 ? -7.099 -6.704 12.967 1.00 98.00 189 ASP A C 1
ATOM 1396 O O . ASP A 1 189 ? -6.335 -5.762 13.170 1.00 98.00 189 ASP A O 1
ATOM 1400 N N . GLY A 1 190 ? -8.222 -6.889 13.663 1.00 96.25 190 GLY A N 1
ATOM 1401 C CA . GLY A 1 190 ? -8.669 -6.023 14.761 1.00 96.25 190 GLY A CA 1
ATOM 1402 C C . GLY A 1 190 ? -9.910 -5.180 14.459 1.00 96.25 190 GLY A C 1
ATOM 1403 O O . GLY A 1 190 ? -10.227 -4.269 15.223 1.00 96.25 190 GLY A O 1
ATOM 1404 N N . MET A 1 191 ? -10.634 -5.465 13.372 1.00 95.12 191 MET A N 1
ATOM 1405 C CA . MET A 1 191 ? -11.865 -4.747 13.044 1.00 95.12 191 MET A CA 1
ATOM 1406 C C . MET A 1 191 ? -12.975 -5.031 14.065 1.00 95.12 191 MET A C 1
ATOM 1408 O O . MET A 1 191 ? -13.293 -6.199 14.320 1.00 95.12 191 MET A O 1
ATOM 1412 N N . PRO A 1 192 ? -13.621 -3.984 14.613 1.00 92.81 192 PRO A N 1
ATOM 1413 C CA . PRO A 1 192 ? -14.799 -4.149 15.449 1.00 92.81 192 PRO A CA 1
ATOM 1414 C C . PRO A 1 192 ? -15.950 -4.792 14.673 1.00 92.81 192 PRO A C 1
ATOM 1416 O O . PRO A 1 192 ? -16.167 -4.514 13.491 1.00 92.81 192 PRO A O 1
ATOM 1419 N N . GLN A 1 193 ? -16.745 -5.609 15.362 1.00 90.06 193 GLN A N 1
ATOM 1420 C CA . GLN A 1 193 ? -17.970 -6.147 14.783 1.00 90.06 193 GLN A CA 1
ATOM 1421 C C . GLN A 1 193 ? -18.919 -5.004 14.395 1.00 90.06 193 GLN A C 1
ATOM 1423 O O . GLN A 1 193 ? -19.214 -4.133 15.210 1.00 90.06 193 GLN A O 1
ATOM 1428 N N . GLY A 1 194 ? -19.423 -5.036 13.159 1.00 88.75 194 GLY A N 1
ATOM 1429 C CA . GLY A 1 194 ? -20.371 -4.036 12.659 1.00 88.75 194 GLY A CA 1
ATOM 1430 C C . GLY A 1 194 ? -19.752 -2.671 12.354 1.00 88.75 194 GLY A C 1
ATOM 1431 O O . GLY A 1 194 ? -20.490 -1.694 12.260 1.00 88.75 194 GLY A O 1
ATOM 1432 N N . TYR A 1 195 ? -18.424 -2.588 12.220 1.00 91.44 195 TYR A N 1
ATOM 1433 C CA . TYR A 1 195 ? -17.759 -1.370 11.770 1.00 91.44 195 TYR A CA 1
ATOM 1434 C C . TYR A 1 195 ? -18.271 -0.943 10.387 1.00 91.44 195 TYR A C 1
ATOM 1436 O O . TYR A 1 195 ? -18.209 -1.729 9.444 1.00 91.44 195 TYR A O 1
ATOM 1444 N N . ASP A 1 196 ? -18.716 0.309 10.266 1.00 92.50 196 ASP A N 1
ATOM 1445 C CA . ASP A 1 196 ? -19.148 0.891 8.995 1.00 92.50 196 ASP A CA 1
ATOM 1446 C C . ASP A 1 196 ? -17.944 1.447 8.221 1.00 92.50 196 ASP A C 1
ATOM 1448 O O . ASP A 1 196 ? -17.273 2.379 8.671 1.00 92.50 196 ASP A O 1
ATOM 1452 N N . LEU A 1 197 ? -17.691 0.908 7.023 1.00 94.50 197 LEU A N 1
ATOM 1453 C CA . LEU A 1 197 ? -16.559 1.338 6.191 1.00 94.50 197 LEU A CA 1
ATOM 1454 C C . LEU A 1 197 ? -16.720 2.782 5.715 1.00 94.50 197 LEU A C 1
ATOM 1456 O O . LEU A 1 197 ? -15.714 3.385 5.358 1.00 94.50 197 LEU A O 1
ATOM 1460 N N . SER A 1 198 ? -17.926 3.364 5.752 1.00 93.75 198 SER A N 1
ATOM 1461 C CA . SER A 1 198 ? -18.139 4.785 5.444 1.00 93.75 198 SER A CA 1
ATOM 1462 C C . SER A 1 198 ? -17.349 5.733 6.362 1.00 93.75 198 SER A C 1
ATOM 1464 O O . SER A 1 198 ? -17.113 6.885 5.999 1.00 93.75 198 SER A O 1
ATOM 1466 N N . GLY A 1 199 ? -16.878 5.236 7.514 1.00 92.50 199 GLY A N 1
ATOM 1467 C CA . GLY A 1 199 ? -15.948 5.937 8.399 1.00 92.50 199 GLY A CA 1
ATOM 1468 C C . GLY A 1 199 ? -14.513 6.056 7.867 1.00 92.50 199 GLY A C 1
ATOM 1469 O O . GLY A 1 199 ? -13.715 6.773 8.471 1.00 92.50 199 GLY A O 1
ATOM 1470 N N . ILE A 1 200 ? -14.175 5.384 6.760 1.00 95.25 200 ILE A N 1
ATOM 1471 C CA . ILE A 1 200 ? -12.884 5.526 6.079 1.00 95.25 200 ILE A CA 1
ATOM 1472 C C . ILE A 1 200 ? -12.946 6.725 5.137 1.00 95.25 200 ILE A C 1
ATOM 1474 O O . ILE A 1 200 ? -13.672 6.715 4.143 1.00 95.25 200 ILE A O 1
ATOM 1478 N N . LEU A 1 201 ? -12.153 7.749 5.442 1.00 93.94 201 LEU A N 1
ATOM 1479 C CA . LEU A 1 201 ? -12.167 9.043 4.758 1.00 93.94 201 LEU A CA 1
ATOM 1480 C C . LEU A 1 201 ? -10.750 9.490 4.390 1.00 93.94 201 LEU A C 1
ATOM 1482 O O . LEU A 1 201 ? -9.762 8.867 4.777 1.00 93.94 201 LEU A O 1
ATOM 1486 N N . GLY A 1 202 ? -10.645 10.589 3.637 1.00 91.81 202 GLY A N 1
ATOM 1487 C CA . GLY A 1 202 ? -9.361 11.247 3.369 1.00 91.81 202 GLY A CA 1
ATOM 1488 C C . GLY A 1 202 ? -8.339 10.341 2.681 1.00 91.81 202 GLY A C 1
ATOM 1489 O O . GLY A 1 202 ? -7.152 10.419 2.992 1.00 91.81 202 GLY A O 1
ATOM 1490 N N . VAL A 1 203 ? -8.801 9.446 1.801 1.00 95.00 203 VAL A N 1
ATOM 1491 C CA . VAL A 1 203 ? -7.936 8.469 1.137 1.00 95.00 203 VAL A CA 1
ATOM 1492 C C . VAL A 1 203 ? -6.990 9.170 0.165 1.00 95.00 203 VAL A C 1
ATOM 1494 O O . VAL A 1 203 ? -7.423 9.883 -0.739 1.00 95.00 203 VAL A O 1
ATOM 1497 N N . LYS A 1 204 ? -5.691 8.936 0.342 1.00 93.31 204 LYS A N 1
ATOM 1498 C CA . LYS A 1 204 ? -4.601 9.490 -0.464 1.00 93.31 204 LYS A CA 1
ATOM 1499 C C . LYS A 1 204 ? -3.742 8.367 -1.013 1.00 93.31 204 LYS A C 1
ATOM 1501 O O . LYS A 1 204 ? -3.521 7.357 -0.347 1.00 93.31 204 LYS A O 1
ATOM 1506 N N . PHE A 1 205 ? -3.232 8.572 -2.217 1.00 94.25 205 PHE A N 1
ATOM 1507 C CA . PHE A 1 205 ? -2.350 7.637 -2.902 1.00 94.25 205 PHE A CA 1
ATOM 1508 C C . PHE A 1 205 ? -0.959 8.243 -2.971 1.00 94.25 205 PHE A C 1
ATOM 1510 O O . PHE A 1 205 ? -0.817 9.426 -3.280 1.00 94.25 205 PHE A O 1
ATOM 1517 N N . ASN A 1 206 ? 0.061 7.441 -2.681 1.00 91.44 206 ASN A N 1
ATOM 1518 C CA . ASN A 1 206 ? 1.441 7.886 -2.801 1.00 91.44 206 ASN A CA 1
ATOM 1519 C C . ASN A 1 206 ? 2.087 7.282 -4.034 1.00 91.44 206 ASN A C 1
ATOM 1521 O O . ASN A 1 206 ? 2.180 6.060 -4.167 1.00 91.44 206 ASN A O 1
ATOM 1525 N N . TYR A 1 207 ? 2.601 8.160 -4.877 1.00 90.69 207 TYR A N 1
ATOM 1526 C CA . TYR A 1 207 ? 3.611 7.841 -5.864 1.00 90.69 207 TYR A CA 1
ATOM 1527 C C . TYR A 1 207 ? 4.960 8.341 -5.321 1.00 90.69 207 TYR A C 1
ATOM 1529 O O . TYR A 1 207 ? 5.001 9.107 -4.364 1.00 90.69 207 TYR A O 1
ATOM 1537 N N . THR A 1 208 ? 6.094 7.827 -5.786 1.00 77.38 208 THR A N 1
ATOM 1538 C CA . THR A 1 208 ? 7.376 8.166 -5.127 1.00 77.38 208 THR A CA 1
ATOM 1539 C C . THR A 1 208 ? 7.757 9.653 -5.246 1.00 77.38 208 THR A C 1
ATOM 1541 O O . THR A 1 208 ? 7.391 10.333 -6.196 1.00 77.38 208 THR A O 1
ATOM 1544 N N . SER A 1 209 ? 8.496 10.108 -4.222 1.00 55.53 209 SER A N 1
ATOM 1545 C CA . SER A 1 209 ? 8.827 11.475 -3.764 1.00 55.53 209 SER A CA 1
ATOM 1546 C C . SER A 1 209 ? 7.693 12.494 -3.650 1.00 55.53 209 SER A C 1
ATOM 1548 O O . SER A 1 209 ? 7.797 13.353 -2.777 1.00 55.53 209 SER A O 1
ATOM 1550 N N . ASP A 1 210 ? 6.614 12.367 -4.417 1.00 48.88 210 ASP A N 1
ATOM 1551 C CA . ASP A 1 210 ? 5.491 13.296 -4.398 1.00 48.88 210 ASP A CA 1
ATOM 1552 C C . ASP A 1 210 ? 4.207 12.601 -3.943 1.00 48.88 210 ASP A C 1
ATOM 1554 O O . ASP A 1 210 ? 3.619 11.752 -4.615 1.00 48.88 210 ASP A O 1
ATOM 1558 N N . ILE A 1 211 ? 3.732 13.019 -2.776 1.00 48.12 211 ILE A N 1
ATOM 1559 C CA . ILE A 1 211 ? 2.384 12.694 -2.326 1.00 48.12 211 ILE A CA 1
ATOM 1560 C C . ILE A 1 211 ? 1.447 13.605 -3.090 1.00 48.12 211 ILE A C 1
ATOM 1562 O O . ILE A 1 211 ? 1.509 14.819 -2.908 1.00 48.12 211 ILE A O 1
ATOM 1566 N N . CYS A 1 212 ? 0.565 13.037 -3.910 1.00 35.81 212 CYS A N 1
ATOM 1567 C CA . CYS A 1 212 ? -0.536 13.792 -4.492 1.00 35.81 212 CYS A CA 1
ATOM 1568 C C . CYS A 1 212 ? -1.487 14.233 -3.363 1.00 35.81 212 CYS A C 1
ATOM 1570 O O . CYS A 1 212 ? -2.092 13.373 -2.712 1.00 35.81 212 CYS A O 1
ATOM 1572 N N . PRO A 1 213 ? -1.632 15.543 -3.088 1.00 31.31 213 PRO A N 1
ATOM 1573 C CA . PRO A 1 213 ? -2.596 16.012 -2.110 1.00 31.31 213 PRO A CA 1
ATOM 1574 C C . PRO A 1 213 ? -4.014 15.969 -2.697 1.00 31.31 213 PRO A C 1
ATOM 1576 O O . PRO A 1 213 ? -4.241 16.402 -3.828 1.00 31.31 213 PRO A O 1
ATOM 1579 N N . TYR A 1 214 ? -4.958 15.495 -1.886 1.00 35.94 214 TYR A N 1
ATOM 1580 C CA . TYR A 1 214 ? -6.375 15.849 -1.964 1.00 35.94 214 TYR A CA 1
ATOM 1581 C C . TYR A 1 214 ? -6.743 16.659 -0.729 1.00 35.94 214 TYR A C 1
ATOM 1583 O O . TYR A 1 214 ? -6.273 16.268 0.373 1.00 35.94 214 TYR A O 1
#

Secondary structure (DSSP, 8-state):
-------------------PPPPPPEEEEEEETTEEEEEEEEEETTEEEEEEEE--SS---SGGGSEEEEEEE-SS---EEEEEEE-TT--EESPPTT----TT-B-GGG-EEES--TTSTT--SEEEESS-TTTTS-GGGBPSS--SSSSSS--TTTTPEEPTT-----TTTSSSS-EEESEEEEEEE-PPTT--GGG-EEEEEEESS-B---